Protein AF-A0A1H3J1X5-F1 (afdb_monomer)

Secondary structure (DSSP, 8-state):
-HHHHHHHHHHHHHHHHHHHHHHH-TT---TTSPPPP-TTSPBPPHHHHHHHHHHHHHHHHHHHT---HHHHHHHHHTEEES--HHHHHHHHHSSHHHHHHHHSSSSEEETTTTEEEEESS--BHHHHHHHHHHHHHHHHHHHTT-GGGGSHHHHHHHHHHHHHHHHHHHHHHH--HHHHHHHHHHHHHHHHHHHHHHHHHTT---HHHHHHTT--HHHHHHHHHTT-S--------SSS--S----HHHHHHHHHHHHHHHTT-SSHHHHHHHS--TTHHHHHHHHHSPPPHHHHHH--

Organism: NCBI:txid660517

Solvent-accessible surface area (backbone atoms only — not comparable to full-atom values): 16552 Å² total; per-residue (Å²): 131,59,61,64,58,49,48,53,48,44,50,51,54,30,24,53,38,43,49,50,51,39,74,74,42,72,84,57,75,46,78,87,56,82,75,83,72,70,79,84,47,65,66,44,50,73,68,54,53,53,53,51,48,60,50,49,52,53,52,46,23,68,51,46,72,51,83,57,75,92,47,48,65,61,41,58,75,31,50,40,60,56,45,51,74,66,57,47,49,56,47,33,72,46,66,57,79,62,24,52,55,42,66,76,33,59,46,29,56,35,89,92,75,54,30,32,20,37,25,66,47,78,37,26,38,75,59,45,52,52,30,42,49,55,25,47,54,51,51,51,28,59,76,68,67,21,66,30,58,80,34,69,41,43,36,54,4,49,48,52,36,49,49,33,50,51,35,45,50,46,17,66,75,68,66,40,70,69,39,43,53,49,20,55,49,47,45,37,38,39,30,46,44,14,53,56,18,50,25,49,76,74,80,52,68,54,72,65,64,47,38,74,36,60,50,46,72,67,34,49,50,46,54,67,72,39,86,76,77,83,83,85,89,73,74,55,78,92,55,96,61,81,86,40,82,91,57,39,50,17,35,32,46,14,22,48,46,52,45,30,48,77,66,69,41,80,60,38,57,23,23,55,45,72,50,86,38,93,64,42,68,55,52,49,55,46,68,68,49,75,74,54,73,66,60,55,69,79,73,113

Structure (mmCIF, N/CA/C/O backbone):
data_AF-A0A1H3J1X5-F1
#
_entry.id   AF-A0A1H3J1X5-F1
#
loop_
_atom_site.group_PDB
_atom_site.id
_atom_site.type_symbol
_atom_site.label_atom_id
_atom_site.label_alt_id
_atom_site.label_comp_id
_atom_site.label_asym_id
_atom_site.label_entity_id
_atom_site.label_seq_id
_atom_site.pdbx_PDB_ins_code
_atom_site.Cartn_x
_atom_site.Cartn_y
_atom_site.Cartn_z
_atom_site.occupancy
_atom_site.B_iso_or_equiv
_atom_site.auth_seq_id
_atom_site.auth_comp_id
_atom_site.auth_asym_id
_atom_site.auth_atom_id
_atom_site.pdbx_PDB_model_num
ATOM 1 N N . MET A 1 1 ? 25.295 -7.001 -7.236 1.00 51.62 1 MET A N 1
ATOM 2 C CA . MET A 1 1 ? 24.813 -8.018 -8.197 1.00 51.62 1 MET A CA 1
ATOM 3 C C . MET A 1 1 ? 23.311 -8.275 -8.075 1.00 51.62 1 MET A C 1
ATOM 5 O O . MET A 1 1 ? 22.791 -9.033 -8.870 1.00 51.62 1 MET A O 1
ATOM 9 N N . ASP A 1 2 ? 22.620 -7.633 -7.132 1.00 75.25 2 ASP A N 1
ATOM 10 C CA . ASP A 1 2 ? 21.229 -7.925 -6.765 1.00 75.25 2 ASP A CA 1
ATOM 11 C C . ASP A 1 2 ? 20.230 -6.909 -7.383 1.00 75.25 2 ASP A C 1
ATOM 13 O O . ASP A 1 2 ? 19.147 -7.293 -7.801 1.00 75.25 2 ASP A O 1
ATOM 17 N N . ASP A 1 3 ? 20.644 -5.652 -7.612 1.00 81.88 3 ASP A N 1
ATOM 18 C CA . ASP A 1 3 ? 19.800 -4.606 -8.235 1.00 81.88 3 ASP A CA 1
ATOM 19 C C . ASP A 1 3 ? 19.437 -4.858 -9.711 1.00 81.88 3 ASP A C 1
ATOM 21 O O . ASP A 1 3 ? 18.315 -4.586 -10.123 1.00 81.88 3 ASP A O 1
ATOM 25 N N . GLU A 1 4 ? 20.366 -5.373 -10.524 1.00 87.00 4 GLU A N 1
ATOM 26 C CA . GLU A 1 4 ? 20.111 -5.619 -11.954 1.00 87.00 4 GLU A CA 1
ATOM 27 C C . GLU A 1 4 ? 19.142 -6.790 -12.149 1.00 87.00 4 GLU A C 1
ATOM 29 O O . GLU A 1 4 ? 18.167 -6.661 -12.882 1.00 87.00 4 GLU A O 1
ATOM 34 N N . ALA A 1 5 ? 19.347 -7.882 -11.404 1.00 90.19 5 ALA A N 1
ATOM 35 C CA . ALA A 1 5 ? 18.447 -9.033 -11.407 1.00 90.19 5 ALA A CA 1
ATOM 36 C C . ALA A 1 5 ? 17.050 -8.664 -10.879 1.00 90.19 5 ALA A C 1
ATOM 38 O O . ALA A 1 5 ? 16.043 -9.042 -11.478 1.00 90.19 5 ALA A O 1
ATOM 39 N N . PHE A 1 6 ? 16.983 -7.879 -9.797 1.00 91.88 6 PHE A N 1
ATOM 40 C CA . PHE A 1 6 ? 15.728 -7.316 -9.302 1.00 91.88 6 PHE A CA 1
ATOM 41 C C . PHE A 1 6 ? 15.019 -6.495 -10.382 1.00 91.88 6 PHE A C 1
ATOM 43 O O . PHE A 1 6 ? 13.823 -6.661 -10.611 1.00 91.88 6 PHE A O 1
ATOM 50 N N . PHE A 1 7 ? 15.750 -5.611 -11.060 1.00 91.50 7 PHE A N 1
ATOM 51 C CA . PHE A 1 7 ? 15.159 -4.723 -12.049 1.00 91.50 7 PHE A CA 1
ATOM 52 C C . PHE A 1 7 ? 14.670 -5.462 -13.298 1.00 91.50 7 PHE A C 1
ATOM 54 O O . PHE A 1 7 ? 13.615 -5.119 -13.830 1.00 91.50 7 PHE A O 1
ATOM 61 N N . GLU A 1 8 ? 15.389 -6.488 -13.755 1.00 92.81 8 GLU A N 1
ATOM 62 C CA . GLU A 1 8 ? 14.919 -7.363 -14.834 1.00 92.81 8 GLU A CA 1
ATOM 63 C C . GLU A 1 8 ? 13.591 -8.037 -14.465 1.00 92.81 8 GLU A C 1
ATOM 65 O O . GLU A 1 8 ? 12.648 -8.004 -15.260 1.00 92.81 8 GLU A O 1
ATOM 70 N N . GLN A 1 9 ? 13.472 -8.561 -13.240 1.00 94.75 9 GLN A N 1
ATOM 71 C CA . GLN A 1 9 ? 12.218 -9.141 -12.749 1.00 94.75 9 GLN A CA 1
ATOM 72 C C . GLN A 1 9 ? 11.105 -8.100 -12.642 1.00 94.75 9 GLN A C 1
ATOM 74 O O . GLN A 1 9 ? 10.004 -8.331 -13.136 1.00 94.75 9 GLN A O 1
ATOM 79 N N . LEU A 1 10 ? 11.396 -6.935 -12.059 1.00 95.19 10 LEU A N 1
ATOM 80 C CA . LEU A 1 10 ? 10.443 -5.836 -11.936 1.00 95.19 10 LEU A CA 1
ATOM 81 C C . LEU A 1 10 ? 9.898 -5.415 -13.305 1.00 95.19 10 LEU A C 1
ATOM 83 O O . LEU A 1 10 ? 8.692 -5.243 -13.452 1.00 95.19 10 LEU A O 1
ATOM 87 N N . ARG A 1 11 ? 10.759 -5.288 -14.323 1.00 94.75 11 ARG A N 1
ATOM 88 C CA . ARG A 1 11 ? 10.328 -4.968 -15.691 1.00 94.75 11 ARG A CA 1
ATOM 89 C C . ARG A 1 11 ? 9.449 -6.058 -16.294 1.00 94.75 11 ARG A C 1
ATOM 91 O O . ARG A 1 11 ? 8.438 -5.716 -16.898 1.00 94.75 11 ARG A O 1
ATOM 98 N N . SER A 1 12 ? 9.831 -7.328 -16.143 1.00 95.50 12 SER A N 1
ATOM 99 C CA . SER A 1 12 ? 9.062 -8.461 -16.674 1.00 95.50 12 SER A CA 1
ATOM 100 C C . SER A 1 12 ? 7.670 -8.515 -16.047 1.00 95.50 12 SER A C 1
ATOM 102 O O . SER A 1 12 ? 6.676 -8.429 -16.757 1.00 95.50 12 SER A O 1
ATOM 104 N N . ILE A 1 13 ? 7.600 -8.542 -14.714 1.00 96.50 13 ILE A N 1
ATOM 105 C CA . ILE A 1 13 ? 6.341 -8.631 -13.963 1.00 96.50 13 ILE A CA 1
ATOM 106 C C . ILE A 1 13 ? 5.462 -7.402 -14.222 1.00 96.50 13 ILE A C 1
ATOM 108 O O . ILE A 1 13 ? 4.252 -7.529 -14.386 1.00 96.50 13 ILE A O 1
ATOM 112 N N . CYS A 1 14 ? 6.055 -6.206 -14.304 1.00 95.69 14 CYS A N 1
ATOM 113 C CA . CYS A 1 14 ? 5.322 -4.998 -14.674 1.00 95.69 14 CYS A CA 1
ATOM 114 C C . CYS A 1 14 ? 4.723 -5.102 -16.082 1.00 95.69 14 CYS A C 1
ATOM 116 O O . CYS A 1 14 ? 3.579 -4.700 -16.273 1.00 95.69 14 CYS A O 1
ATOM 118 N N . SER A 1 15 ? 5.481 -5.608 -17.059 1.00 95.19 15 SER A N 1
ATOM 119 C CA . SER A 1 15 ? 4.992 -5.783 -18.430 1.00 95.19 15 SER A CA 1
ATOM 120 C C . SER A 1 15 ? 3.805 -6.745 -18.467 1.00 95.19 15 SER A C 1
ATOM 122 O O . SER A 1 15 ? 2.763 -6.400 -19.021 1.00 95.19 15 SER A O 1
ATOM 124 N N . ASP A 1 16 ? 3.930 -7.900 -17.809 1.00 95.81 16 ASP A N 1
ATOM 125 C CA . ASP A 1 16 ? 2.877 -8.919 -17.750 1.00 95.81 16 ASP A CA 1
ATOM 126 C C . ASP A 1 16 ? 1.614 -8.388 -17.049 1.00 95.81 16 ASP A C 1
ATOM 128 O O . ASP A 1 16 ? 0.491 -8.615 -17.508 1.00 95.81 16 ASP A O 1
ATOM 132 N N . ALA A 1 17 ? 1.783 -7.626 -15.961 1.00 95.69 17 ALA A N 1
ATOM 133 C CA . ALA A 1 17 ? 0.680 -7.007 -15.229 1.00 95.69 17 ALA A CA 1
ATOM 134 C C . ALA A 1 17 ? -0.043 -5.937 -16.063 1.00 95.69 17 ALA A C 1
ATOM 136 O O . ALA A 1 17 ? -1.273 -5.890 -16.067 1.00 95.69 17 ALA A O 1
ATOM 137 N N . VAL A 1 18 ? 0.695 -5.094 -16.798 1.00 93.94 18 VAL A N 1
ATOM 138 C CA . VAL A 1 18 ? 0.105 -4.077 -17.686 1.00 93.94 18 VAL A CA 1
ATOM 139 C C . VAL A 1 18 ? -0.638 -4.729 -18.851 1.00 93.94 18 VAL A C 1
ATOM 141 O O . VAL A 1 18 ? -1.738 -4.287 -19.188 1.00 93.94 18 VAL A O 1
ATOM 144 N N . GLU A 1 19 ? -0.068 -5.769 -19.461 1.00 94.38 19 GLU A N 1
ATOM 145 C CA . GLU A 1 19 ? -0.718 -6.512 -20.543 1.00 94.38 19 GLU A CA 1
ATOM 146 C C . GLU A 1 19 ? -2.018 -7.167 -20.061 1.00 94.38 19 GLU A C 1
ATOM 148 O O . GLU A 1 19 ? -3.076 -6.941 -20.654 1.00 94.38 19 GLU A O 1
ATOM 153 N N . SER A 1 20 ? -1.958 -7.897 -18.943 1.00 94.75 20 SER A N 1
ATOM 154 C CA . SER A 1 20 ? -3.113 -8.593 -18.361 1.00 94.75 20 SER A CA 1
ATOM 155 C C . SER A 1 20 ? -4.219 -7.617 -17.959 1.00 94.75 20 SER A C 1
ATOM 157 O O . SER A 1 20 ? -5.361 -7.771 -18.388 1.00 94.75 20 SER A O 1
ATOM 159 N N . TYR A 1 21 ? -3.868 -6.549 -17.231 1.00 94.44 21 TYR A N 1
ATOM 160 C CA . TYR A 1 21 ? -4.819 -5.526 -16.788 1.00 94.44 21 TYR A CA 1
ATOM 161 C C . TYR A 1 21 ? -5.606 -4.922 -17.954 1.00 94.44 21 TYR A C 1
ATOM 163 O O . TYR A 1 21 ? -6.793 -4.641 -17.844 1.00 94.44 21 TYR A O 1
ATOM 171 N N . ARG A 1 22 ? -4.966 -4.719 -19.102 1.00 91.06 22 ARG A N 1
ATOM 172 C CA . ARG A 1 22 ? -5.635 -4.117 -20.260 1.00 91.06 22 ARG A CA 1
ATOM 173 C C . ARG A 1 22 ? -6.425 -5.090 -21.098 1.00 91.06 22 ARG A C 1
ATOM 175 O O . ARG A 1 22 ? -7.383 -4.674 -21.743 1.00 91.06 22 ARG A O 1
ATOM 182 N N . ALA A 1 23 ? -6.003 -6.349 -21.136 1.00 93.81 23 ALA A N 1
ATOM 183 C CA . ALA A 1 23 ? -6.812 -7.393 -21.738 1.00 93.81 23 ALA A CA 1
ATOM 184 C C . ALA A 1 23 ? -8.151 -7.516 -20.994 1.00 93.81 23 ALA A C 1
ATOM 186 O O . ALA A 1 23 ? -9.187 -7.706 -21.628 1.00 93.81 23 ALA A O 1
ATOM 187 N N . GLU A 1 24 ? -8.123 -7.351 -19.671 1.00 94.56 24 GLU A N 1
ATOM 188 C CA . GLU A 1 24 ? -9.297 -7.447 -18.807 1.00 94.56 24 GLU A CA 1
ATOM 189 C C . GLU A 1 24 ? -10.132 -6.157 -18.756 1.00 94.56 24 GLU A C 1
ATOM 191 O O . GLU A 1 24 ? -11.357 -6.215 -18.863 1.00 94.56 24 GLU A O 1
ATOM 196 N N . TYR A 1 25 ? -9.490 -4.984 -18.693 1.00 91.88 25 TYR A N 1
ATOM 197 C CA . TYR A 1 25 ? -10.159 -3.677 -18.642 1.00 91.88 25 TYR A CA 1
ATOM 198 C C . TYR A 1 25 ? -9.746 -2.764 -19.810 1.00 91.88 25 TYR A C 1
ATOM 200 O O . TYR A 1 25 ? -9.067 -1.753 -19.601 1.00 91.88 25 TYR A O 1
ATOM 208 N N . PRO A 1 26 ? -10.168 -3.069 -21.051 1.00 89.62 26 PRO A N 1
ATOM 209 C CA . PRO A 1 26 ? -9.738 -2.331 -22.242 1.00 89.62 26 PRO A CA 1
ATOM 210 C C . PRO A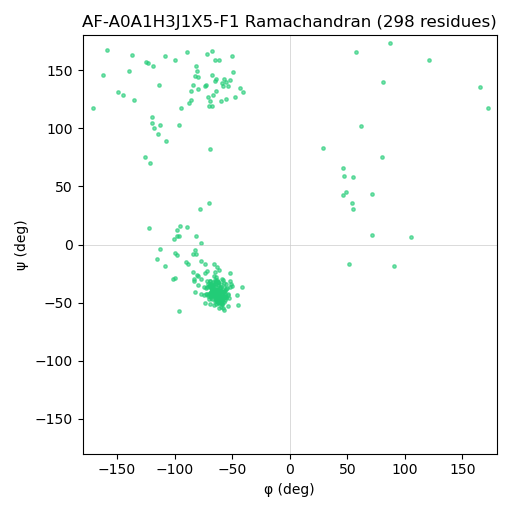 1 26 ? -10.194 -0.865 -22.257 1.00 89.62 26 PRO A C 1
ATOM 212 O O . PRO A 1 26 ? -9.514 -0.023 -22.839 1.00 89.62 26 PRO A O 1
ATOM 215 N N . ASP A 1 27 ? -11.313 -0.558 -21.595 1.00 89.31 27 ASP A N 1
ATOM 216 C CA . ASP A 1 27 ? -11.904 0.785 -21.529 1.00 89.31 27 ASP A CA 1
ATOM 217 C C . ASP A 1 27 ? -11.536 1.544 -20.236 1.00 89.31 27 ASP A C 1
ATOM 219 O O . ASP A 1 27 ? -12.088 2.611 -19.954 1.00 89.31 27 ASP A O 1
ATOM 223 N N . ALA A 1 28 ? -10.635 0.997 -19.409 1.00 87.25 28 ALA A N 1
ATOM 224 C CA . ALA A 1 28 ? -10.205 1.665 -18.185 1.00 87.25 28 ALA A CA 1
ATOM 225 C C . ALA A 1 28 ? -9.389 2.936 -18.489 1.00 87.25 28 ALA A C 1
ATOM 227 O O . ALA A 1 28 ? -8.607 2.965 -19.442 1.00 87.25 28 ALA A O 1
ATOM 228 N N . PRO A 1 29 ? -9.503 3.986 -17.651 1.00 85.19 29 PRO A N 1
ATOM 229 C CA . PRO A 1 29 ? -8.710 5.197 -17.825 1.00 85.19 29 PRO A CA 1
ATOM 230 C C . PRO A 1 29 ? -7.206 4.922 -17.630 1.00 85.19 29 PRO A C 1
ATOM 232 O O . PRO A 1 29 ? -6.844 3.971 -16.921 1.00 85.19 29 PRO A O 1
ATOM 235 N N . PRO A 1 30 ? -6.321 5.789 -18.162 1.00 82.31 30 PRO A N 1
ATOM 236 C CA . PRO A 1 30 ? -4.869 5.717 -17.972 1.00 82.31 30 PRO A CA 1
ATOM 237 C C . PRO A 1 30 ? -4.470 5.407 -16.527 1.00 82.31 30 PRO A C 1
ATOM 239 O O . PRO A 1 30 ? -5.004 6.054 -15.631 1.00 82.31 30 PRO A O 1
ATOM 242 N N . LEU A 1 31 ? -3.532 4.487 -16.254 1.00 79.69 31 LEU A N 1
ATOM 243 C CA . LEU A 1 31 ? -3.125 4.092 -14.881 1.00 79.69 31 LEU A CA 1
ATOM 244 C C . LEU A 1 31 ? -2.739 5.267 -13.956 1.00 79.69 31 LEU A C 1
ATOM 246 O O . LEU A 1 31 ? -2.841 5.174 -12.731 1.00 79.69 31 LEU A O 1
ATOM 250 N N . THR A 1 32 ? -2.318 6.393 -14.530 1.00 68.25 32 THR A N 1
ATOM 251 C CA . THR A 1 32 ? -2.013 7.638 -13.811 1.00 68.25 32 THR A CA 1
ATOM 252 C C . THR A 1 32 ? -3.233 8.377 -13.276 1.00 68.25 32 THR A C 1
ATOM 254 O O . THR A 1 32 ? -3.098 9.175 -12.352 1.00 68.25 32 THR A O 1
ATOM 257 N N . GLU A 1 33 ? -4.409 8.154 -13.852 1.00 71.12 33 GLU A N 1
ATOM 258 C CA . GLU A 1 33 ? -5.644 8.810 -13.440 1.00 71.12 33 GLU A CA 1
ATOM 259 C C . GLU A 1 33 ? -6.271 8.111 -12.232 1.00 71.12 33 GLU A C 1
ATOM 261 O O . GLU A 1 33 ? -6.217 6.885 -12.080 1.00 71.12 33 GLU A O 1
ATOM 266 N N . SER A 1 34 ? -6.885 8.899 -11.351 1.00 66.19 34 SER A N 1
ATOM 267 C CA . SER A 1 34 ? -7.644 8.360 -10.226 1.00 66.19 34 SER A CA 1
ATOM 268 C C . SER A 1 34 ? -8.906 7.675 -10.737 1.00 66.19 34 SER A C 1
ATOM 270 O O . SER A 1 34 ? -9.737 8.312 -11.384 1.00 66.19 34 SER A O 1
ATOM 272 N N . LEU A 1 35 ? -9.081 6.398 -10.394 1.00 69.44 35 LEU A N 1
ATOM 273 C CA . LEU A 1 35 ? -10.378 5.748 -10.546 1.00 69.44 35 LEU A CA 1
ATOM 274 C C . LEU A 1 35 ? -11.363 6.458 -9.606 1.00 69.44 35 LEU A C 1
ATOM 276 O O . LEU A 1 35 ? -11.028 6.711 -8.444 1.00 69.44 35 LEU A O 1
ATOM 280 N N . GLN A 1 36 ? -12.551 6.819 -10.093 1.00 66.25 36 GLN A N 1
ATOM 281 C CA . GLN A 1 36 ? -13.576 7.384 -9.216 1.00 66.25 36 GLN A CA 1
ATOM 282 C C . GLN A 1 36 ? -13.905 6.358 -8.128 1.00 66.25 36 GLN A C 1
ATOM 284 O O . GLN A 1 36 ? -14.242 5.214 -8.427 1.00 66.25 36 GLN A O 1
ATOM 289 N N . GLN A 1 37 ? -13.758 6.757 -6.863 1.00 65.69 37 GLN A N 1
ATOM 290 C CA . GLN A 1 37 ? -14.185 5.920 -5.746 1.00 65.69 37 GLN A CA 1
ATOM 291 C C . GLN A 1 37 ? -15.702 5.746 -5.812 1.00 65.69 37 GLN A C 1
ATOM 293 O O . GLN A 1 37 ? -16.411 6.698 -6.144 1.00 65.69 37 GLN A O 1
ATOM 298 N N . ASN A 1 38 ? -16.191 4.553 -5.469 1.00 66.25 38 ASN A N 1
ATOM 299 C CA . ASN A 1 38 ? -17.620 4.280 -5.390 1.00 66.25 38 ASN A CA 1
ATOM 300 C C . ASN A 1 38 ? -18.241 5.034 -4.198 1.00 66.25 38 ASN A C 1
ATOM 302 O O . ASN A 1 38 ? -18.408 4.485 -3.109 1.00 66.25 38 ASN A O 1
ATOM 306 N N . SER A 1 39 ? -18.548 6.318 -4.395 1.00 64.75 39 SER A N 1
ATOM 307 C CA . SER A 1 39 ? -19.190 7.178 -3.393 1.00 64.75 39 SER A CA 1
ATOM 308 C C . SER A 1 39 ? -20.614 6.748 -3.056 1.00 64.75 39 SER A C 1
ATOM 310 O O . SER A 1 39 ? -21.143 7.174 -2.032 1.00 64.75 39 SER A O 1
ATOM 312 N N . ASP A 1 40 ? -21.211 5.914 -3.907 1.00 73.06 40 ASP A N 1
ATOM 313 C CA . ASP A 1 40 ? -22.614 5.513 -3.842 1.00 73.06 40 ASP A CA 1
ATOM 314 C C . ASP A 1 40 ? -22.790 4.122 -3.200 1.00 73.06 40 ASP A C 1
ATOM 316 O O . ASP A 1 40 ? -23.899 3.589 -3.153 1.00 73.06 40 ASP A O 1
ATOM 320 N N . GLY A 1 41 ? -21.699 3.524 -2.702 1.00 77.38 41 GLY A N 1
ATOM 321 C CA . GLY A 1 41 ? -21.728 2.267 -1.957 1.00 77.38 41 GLY A CA 1
ATOM 322 C C . GLY A 1 41 ? -22.421 2.380 -0.587 1.00 77.38 41 GLY A C 1
ATOM 323 O O . GLY A 1 41 ? -22.654 3.488 -0.092 1.00 77.38 41 GLY A O 1
ATOM 324 N N . PRO A 1 42 ? -22.745 1.239 0.053 1.00 87.81 42 PRO A N 1
ATOM 325 C CA . PRO A 1 42 ? -23.297 1.225 1.408 1.00 87.81 42 PRO A CA 1
ATOM 326 C C . PRO A 1 42 ? -22.359 1.940 2.388 1.00 87.81 42 PRO A C 1
ATOM 328 O O . PRO A 1 42 ? -21.136 1.857 2.268 1.00 87.81 42 PRO A O 1
ATOM 331 N N . LEU A 1 43 ? -22.935 2.676 3.341 1.00 91.81 43 LEU A N 1
ATOM 332 C CA . LEU A 1 43 ? -22.181 3.336 4.405 1.00 91.81 43 LEU A CA 1
ATOM 333 C C . LEU A 1 43 ? -21.824 2.321 5.487 1.00 91.81 43 LEU A C 1
ATOM 335 O O . LEU A 1 43 ? -22.702 1.594 5.946 1.00 91.81 43 LEU A O 1
ATOM 339 N N . ALA A 1 44 ? -20.570 2.333 5.935 1.00 91.44 44 ALA A N 1
ATOM 340 C CA . ALA A 1 44 ? -20.153 1.486 7.041 1.00 91.44 44 ALA A CA 1
ATOM 341 C C . ALA A 1 44 ? -20.701 1.995 8.380 1.00 91.44 44 ALA A C 1
ATOM 343 O O . ALA A 1 44 ? -20.667 3.190 8.689 1.00 91.44 44 ALA A O 1
ATOM 344 N N . SER A 1 45 ? -21.167 1.064 9.200 1.00 92.75 45 SER A N 1
ATOM 345 C CA . SER A 1 45 ? -21.477 1.276 10.608 1.00 92.75 45 SER A CA 1
ATOM 346 C C . SER A 1 45 ? -20.252 1.016 11.490 1.00 92.75 45 SER A C 1
ATOM 348 O O . SER A 1 45 ? -19.271 0.402 11.077 1.00 92.75 45 SER A O 1
ATOM 350 N N . GLU A 1 46 ? -20.309 1.444 12.752 1.00 90.56 46 GLU A N 1
ATOM 351 C CA . GLU A 1 46 ? -19.278 1.113 13.747 1.00 90.56 46 GLU A CA 1
ATOM 352 C C . GLU A 1 46 ? -19.103 -0.409 13.919 1.00 90.56 46 GLU A C 1
ATOM 354 O O . GLU A 1 46 ? -17.980 -0.892 14.058 1.00 90.56 46 GLU A O 1
ATOM 359 N N . GLY A 1 47 ? -20.198 -1.175 13.839 1.00 92.62 47 GLY A N 1
ATOM 360 C CA . GLY A 1 47 ? -20.165 -2.638 13.903 1.00 92.62 47 GLY A CA 1
ATOM 361 C C . GLY A 1 47 ? -19.372 -3.256 12.753 1.00 92.62 47 GLY A C 1
ATOM 362 O O . GLY A 1 47 ? -18.537 -4.128 12.995 1.00 92.62 47 GLY A O 1
ATOM 363 N N . ASP A 1 48 ? -19.557 -2.742 11.536 1.00 93.69 48 ASP A N 1
ATOM 364 C CA . ASP A 1 48 ? -18.823 -3.211 10.357 1.00 93.69 48 ASP A CA 1
ATOM 365 C C . ASP A 1 48 ? -17.320 -2.942 10.509 1.00 93.69 48 ASP A C 1
ATOM 367 O O . ASP A 1 48 ? -16.490 -3.803 10.223 1.00 93.69 48 ASP A O 1
ATOM 371 N N . LEU A 1 49 ? -16.947 -1.773 11.047 1.00 92.38 49 LEU A N 1
ATOM 372 C CA . LEU A 1 49 ? -15.546 -1.441 11.326 1.00 92.38 49 LEU A CA 1
ATOM 373 C C . LEU A 1 49 ? -14.923 -2.381 12.364 1.00 92.38 49 LEU A C 1
ATOM 375 O O . LEU A 1 49 ? -13.768 -2.772 12.201 1.00 92.38 49 LEU A O 1
ATOM 379 N N . HIS A 1 50 ? -15.659 -2.769 13.407 1.00 93.94 50 HIS A N 1
ATOM 380 C CA . HIS A 1 50 ? -15.172 -3.738 14.392 1.00 93.94 50 HIS A CA 1
ATOM 381 C C . HIS A 1 50 ? -15.009 -5.143 13.810 1.00 93.94 50 HIS A C 1
ATOM 383 O O . HIS A 1 50 ? -14.026 -5.818 14.116 1.00 93.94 50 HIS A O 1
ATOM 389 N N . GLU A 1 51 ? -15.930 -5.576 12.951 1.00 94.88 51 GLU A N 1
ATOM 390 C CA . GLU A 1 51 ? -15.804 -6.855 12.256 1.00 94.88 51 GLU A CA 1
ATOM 391 C C . GLU A 1 51 ? -14.575 -6.861 11.339 1.00 94.88 51 GLU A C 1
ATOM 393 O O . GLU A 1 51 ? -13.736 -7.762 11.415 1.00 94.88 51 GLU A O 1
ATOM 398 N N . ARG A 1 52 ? -14.418 -5.811 10.525 1.00 94.69 52 ARG A N 1
ATOM 399 C CA . ARG A 1 52 ? -13.261 -5.665 9.637 1.00 94.69 52 ARG A CA 1
ATOM 400 C C . ARG A 1 52 ? -11.953 -5.495 10.406 1.00 94.69 52 ARG A C 1
ATOM 402 O O . ARG A 1 52 ? -10.927 -5.975 9.944 1.00 94.69 52 ARG A O 1
ATOM 409 N N . PHE A 1 53 ? -11.962 -4.870 11.583 1.00 95.62 53 PHE A N 1
ATOM 410 C CA . PHE A 1 53 ? -10.792 -4.797 12.465 1.00 95.62 53 PHE A CA 1
ATOM 411 C C . PHE A 1 53 ? -10.335 -6.198 12.901 1.00 95.62 53 PHE A C 1
ATOM 413 O O . PHE A 1 53 ? -9.141 -6.507 12.868 1.00 95.62 53 PHE A O 1
ATOM 420 N N . ASP A 1 54 ? -11.272 -7.068 13.275 1.00 95.69 54 ASP A N 1
ATOM 421 C CA . ASP A 1 54 ? -10.960 -8.436 13.700 1.00 95.69 54 ASP A CA 1
ATOM 422 C C . ASP A 1 54 ? -10.444 -9.303 12.553 1.00 95.69 54 ASP A C 1
ATOM 424 O O . ASP A 1 54 ? -9.586 -10.160 12.760 1.00 95.69 54 ASP A O 1
ATOM 428 N N . GLU A 1 55 ? -10.940 -9.075 11.342 1.00 95.81 55 GLU A N 1
ATOM 429 C CA . GLU A 1 55 ? -10.415 -9.715 10.140 1.00 95.81 55 GLU A CA 1
ATOM 430 C C . GLU A 1 55 ? -9.012 -9.208 9.789 1.00 95.81 55 GLU A C 1
ATOM 432 O O . GLU A 1 55 ? -8.085 -10.005 9.647 1.00 95.81 55 GLU A O 1
ATOM 437 N N . LEU A 1 56 ? -8.833 -7.886 9.723 1.00 95.88 56 LEU A N 1
ATOM 438 C CA . LEU A 1 56 ? -7.562 -7.257 9.369 1.00 95.88 56 LEU A CA 1
ATOM 439 C C . LEU A 1 56 ? -6.449 -7.585 10.360 1.00 95.88 56 LEU A C 1
ATOM 441 O O . LEU A 1 56 ? -5.300 -7.730 9.960 1.00 95.88 56 LEU A O 1
ATOM 445 N N . THR A 1 57 ? -6.759 -7.724 11.649 1.00 96.50 57 THR A N 1
ATOM 446 C CA . THR A 1 57 ? -5.748 -8.117 12.640 1.00 96.50 57 THR A CA 1
ATOM 447 C C . THR A 1 57 ? -5.268 -9.554 12.449 1.00 96.50 57 THR A C 1
ATOM 449 O O . THR A 1 57 ? -4.082 -9.809 12.608 1.00 96.50 57 THR A O 1
ATOM 452 N N . ARG A 1 58 ? -6.136 -10.488 12.040 1.00 96.12 58 ARG A N 1
ATOM 453 C CA . ARG A 1 58 ? -5.694 -11.845 11.661 1.00 96.12 58 ARG A CA 1
ATOM 454 C C . ARG A 1 58 ? -4.872 -11.813 10.378 1.00 96.12 58 ARG A C 1
ATOM 456 O O . ARG A 1 58 ? -3.796 -12.391 10.334 1.00 96.12 58 ARG A O 1
ATOM 463 N N . PHE A 1 59 ? -5.354 -11.077 9.377 1.00 96.25 59 PHE A N 1
ATOM 464 C CA . PHE A 1 59 ? -4.645 -10.884 8.116 1.00 96.25 59 PHE A CA 1
ATOM 465 C C . PHE A 1 59 ? -3.231 -10.323 8.334 1.00 96.25 59 PHE A C 1
ATOM 467 O O . PHE A 1 59 ? -2.281 -10.827 7.744 1.00 96.25 59 PHE A O 1
ATOM 474 N N . TYR A 1 60 ? -3.067 -9.309 9.192 1.00 97.06 60 TYR A N 1
ATOM 475 C CA . TYR A 1 60 ? -1.756 -8.721 9.472 1.00 97.06 60 TYR A CA 1
ATOM 476 C C . TYR A 1 60 ? -0.855 -9.608 10.323 1.00 97.06 60 TYR A C 1
ATOM 478 O O . TYR A 1 60 ? 0.340 -9.649 10.045 1.00 97.06 60 TYR A O 1
ATOM 486 N N . ASP A 1 61 ? -1.388 -10.336 11.304 1.00 97.12 61 ASP A N 1
ATOM 487 C CA . ASP A 1 61 ? -0.599 -11.321 12.052 1.00 97.12 61 ASP A CA 1
ATOM 488 C C . ASP A 1 61 ? -0.001 -12.378 11.114 1.00 97.12 61 ASP A C 1
ATOM 490 O O . ASP A 1 61 ? 1.202 -12.634 11.167 1.00 97.12 61 ASP A O 1
ATOM 494 N N . ASP A 1 62 ? -0.808 -12.907 10.187 1.00 96.19 62 ASP A N 1
ATOM 495 C CA . ASP A 1 62 ? -0.359 -13.887 9.194 1.00 96.19 62 ASP A CA 1
ATOM 496 C C . ASP A 1 62 ? 0.620 -13.270 8.176 1.00 96.19 62 ASP A C 1
ATOM 498 O O . ASP A 1 62 ? 1.646 -13.867 7.843 1.00 96.19 62 ASP A O 1
ATOM 502 N N . LEU A 1 63 ? 0.330 -12.063 7.673 1.00 95.88 63 LEU A N 1
ATOM 503 C CA . LEU A 1 63 ? 1.151 -11.386 6.660 1.00 95.88 63 LEU A CA 1
ATOM 504 C C . LEU A 1 63 ? 2.535 -10.994 7.196 1.00 95.88 63 LEU A C 1
ATOM 506 O O . LEU A 1 63 ? 3.528 -11.039 6.461 1.00 95.88 63 LEU A O 1
ATOM 510 N N . LEU A 1 64 ? 2.584 -10.551 8.453 1.00 95.62 64 LEU A N 1
ATOM 511 C CA . LEU A 1 64 ? 3.773 -9.987 9.090 1.00 95.62 64 LEU A CA 1
ATOM 512 C C . LEU A 1 64 ? 4.507 -10.986 9.984 1.00 95.62 64 LEU A C 1
ATOM 514 O O . LEU A 1 64 ? 5.604 -10.668 10.438 1.00 95.62 64 LEU A O 1
ATOM 518 N N . ASP A 1 65 ? 3.936 -12.172 10.207 1.00 95.19 65 ASP A N 1
ATOM 519 C CA . ASP A 1 65 ? 4.451 -13.194 11.124 1.00 95.19 65 ASP A CA 1
ATOM 520 C C . ASP A 1 65 ? 4.651 -12.621 12.539 1.00 95.19 65 ASP A C 1
ATOM 522 O O . ASP A 1 65 ? 5.760 -12.562 13.078 1.00 95.19 65 ASP A O 1
ATOM 526 N N . VAL A 1 66 ? 3.564 -12.094 13.114 1.00 95.44 66 VAL A N 1
ATOM 527 C CA . VAL A 1 66 ? 3.531 -11.508 14.466 1.00 95.44 66 VAL A CA 1
ATOM 528 C C . VAL A 1 66 ? 2.278 -11.936 15.228 1.00 95.44 66 VAL A C 1
ATOM 530 O O . VAL A 1 66 ? 1.302 -12.379 14.637 1.00 95.44 66 VAL A O 1
ATOM 533 N N . ASP A 1 67 ? 2.294 -11.776 16.555 1.00 96.00 67 ASP A N 1
ATOM 534 C CA . ASP A 1 67 ? 1.122 -11.993 17.412 1.00 96.00 67 ASP A CA 1
ATOM 535 C C . ASP A 1 67 ? 0.655 -10.667 18.023 1.00 96.00 67 ASP A C 1
ATOM 537 O O . ASP A 1 67 ? 1.248 -10.153 18.980 1.00 96.00 67 ASP A O 1
ATOM 541 N N . SER A 1 68 ? -0.420 -10.101 17.470 1.00 95.50 68 SER A N 1
ATOM 542 C CA . SER A 1 68 ? -1.025 -8.861 17.967 1.00 95.50 68 SER A CA 1
ATOM 543 C C . SER A 1 68 ? -1.973 -9.050 19.143 1.00 95.50 68 SER A C 1
ATOM 545 O O . SER A 1 68 ? -2.428 -8.044 19.694 1.00 95.50 68 SER A O 1
ATOM 547 N N . THR A 1 69 ? -2.260 -10.284 19.575 1.00 95.81 69 THR A N 1
ATOM 548 C CA . THR A 1 69 ? -3.243 -10.587 20.633 1.00 95.81 69 THR A CA 1
ATOM 549 C C . THR A 1 69 ? -3.129 -9.681 21.869 1.00 95.81 69 THR A C 1
ATOM 551 O O . THR A 1 69 ? -4.169 -9.183 22.311 1.00 95.81 69 THR A O 1
ATOM 554 N N . PRO A 1 70 ? -1.926 -9.368 22.399 1.00 95.12 70 PRO A N 1
ATOM 555 C CA . PRO A 1 70 ? -1.786 -8.486 23.563 1.00 95.12 70 PRO A CA 1
ATOM 556 C C . PRO A 1 70 ? -2.265 -7.038 23.353 1.00 95.12 70 PRO A C 1
ATOM 558 O O . PRO A 1 70 ? -2.500 -6.331 24.330 1.00 95.12 70 PRO A O 1
ATOM 561 N N . TYR A 1 71 ? -2.389 -6.578 22.105 1.00 91.88 71 TYR A N 1
ATOM 562 C CA . TYR A 1 71 ? -2.677 -5.182 21.752 1.00 91.88 71 TYR A CA 1
ATOM 563 C C . TYR A 1 71 ? -4.088 -4.965 21.201 1.00 91.88 71 TYR A C 1
ATOM 565 O O . TYR A 1 71 ? -4.571 -3.831 21.194 1.00 91.88 71 TYR A O 1
ATOM 573 N N . ARG A 1 72 ? -4.762 -6.031 20.750 1.00 92.62 72 ARG A N 1
ATOM 574 C CA . ARG A 1 72 ? -6.046 -5.942 20.034 1.00 92.62 72 ARG A CA 1
ATOM 575 C C . ARG A 1 72 ? -7.142 -5.258 20.844 1.00 92.62 72 ARG A C 1
ATOM 577 O O . ARG A 1 72 ? -7.860 -4.442 20.280 1.00 92.62 72 ARG A O 1
ATOM 584 N N . GLU A 1 73 ? -7.264 -5.560 22.138 1.00 92.31 73 GLU A N 1
ATOM 585 C CA . GLU A 1 73 ? -8.280 -4.942 23.005 1.00 92.31 73 GLU A CA 1
ATOM 586 C C . GLU A 1 73 ? -8.061 -3.428 23.108 1.00 92.31 73 GLU A C 1
ATOM 588 O O . GLU A 1 73 ? -8.960 -2.653 22.795 1.00 92.31 73 GLU A O 1
ATOM 593 N N . MET A 1 74 ? -6.828 -3.005 23.405 1.00 88.94 74 MET A N 1
ATOM 594 C CA . MET A 1 74 ? -6.459 -1.589 23.462 1.00 88.94 74 MET A CA 1
ATOM 595 C C . MET A 1 74 ? -6.715 -0.874 22.128 1.00 88.94 74 MET A C 1
ATOM 597 O O . MET A 1 74 ? -7.290 0.210 22.104 1.00 88.94 74 MET A O 1
ATOM 601 N N . TRP A 1 75 ? -6.285 -1.451 21.003 1.00 90.44 75 TRP A N 1
ATOM 602 C CA . TRP A 1 75 ? -6.509 -0.855 19.683 1.00 90.44 75 TRP A CA 1
ATOM 603 C C . TRP A 1 75 ? -7.989 -0.765 19.325 1.00 90.44 75 TRP A C 1
ATOM 605 O O . TRP A 1 75 ? -8.409 0.238 18.753 1.00 90.44 75 TRP A O 1
ATOM 615 N N . ARG A 1 76 ? -8.780 -1.776 19.696 1.00 89.69 76 ARG A N 1
ATOM 616 C CA . ARG A 1 76 ? -10.226 -1.797 19.482 1.00 89.69 76 ARG A CA 1
ATOM 617 C C . ARG A 1 76 ? -10.927 -0.706 20.290 1.00 89.69 76 ARG A C 1
ATOM 619 O O . ARG A 1 76 ? -11.768 -0.008 19.739 1.00 89.69 76 ARG A O 1
ATOM 626 N N . GLU A 1 77 ? -10.557 -0.521 21.556 1.00 85.44 77 GLU A N 1
ATOM 627 C CA . GLU A 1 77 ? -11.073 0.568 22.404 1.00 85.44 77 GLU A CA 1
ATOM 628 C C . GLU A 1 77 ? -10.650 1.959 21.909 1.00 85.44 77 GLU A C 1
ATOM 630 O O . GLU A 1 77 ? -11.325 2.960 22.151 1.00 85.44 77 GLU A O 1
ATOM 635 N N . HIS A 1 78 ? -9.511 2.033 21.224 1.00 83.88 78 HIS A N 1
ATOM 636 C CA . HIS A 1 78 ? -8.942 3.265 20.695 1.00 83.88 78 HIS A CA 1
ATOM 637 C C . HIS A 1 78 ? -9.281 3.531 19.219 1.00 83.88 78 HIS A C 1
ATOM 639 O O . HIS A 1 78 ? -8.745 4.484 18.631 1.00 83.88 78 HIS A O 1
ATOM 645 N N . LEU A 1 79 ? -10.163 2.723 18.630 1.00 85.50 79 LEU A N 1
ATOM 646 C CA . LEU A 1 79 ? -10.704 2.937 17.297 1.00 85.50 79 LEU A CA 1
ATOM 647 C C . LEU A 1 79 ? -11.655 4.141 17.318 1.00 85.50 79 LEU A C 1
ATOM 649 O O . LEU A 1 79 ? -12.565 4.220 18.138 1.00 85.50 79 LEU A O 1
ATOM 653 N N . VAL A 1 80 ? -11.435 5.109 16.427 1.00 83.38 80 VAL A N 1
ATOM 654 C CA . VAL A 1 80 ? -12.251 6.327 16.338 1.00 83.38 80 VAL A CA 1
ATOM 655 C C . VAL A 1 80 ? -12.905 6.405 14.963 1.00 83.38 80 VAL A C 1
ATOM 657 O O . VAL A 1 80 ? -12.242 6.679 13.959 1.00 83.38 80 VAL A O 1
ATOM 660 N N . TYR A 1 81 ? -14.222 6.219 14.934 1.00 84.62 81 TYR A N 1
ATOM 661 C CA . TYR A 1 81 ? -15.064 6.303 13.743 1.00 84.62 81 TYR A CA 1
ATOM 662 C C . TYR A 1 81 ? -16.386 7.010 14.069 1.00 84.62 81 TYR A C 1
ATOM 664 O O . TYR A 1 81 ? -16.834 6.964 15.210 1.00 84.62 81 TYR A O 1
ATOM 672 N N . ASP A 1 82 ? -16.963 7.710 13.088 1.00 82.12 82 ASP A N 1
ATOM 673 C CA . ASP A 1 82 ? -18.266 8.391 13.181 1.00 82.12 82 ASP A CA 1
ATOM 674 C C . ASP A 1 82 ? -18.464 9.231 14.465 1.00 82.12 82 ASP A C 1
ATOM 676 O O . ASP A 1 82 ? -19.503 9.211 15.122 1.00 82.12 82 ASP A O 1
ATOM 680 N N . CYS A 1 83 ? -17.430 9.979 14.867 1.00 73.12 83 CYS A N 1
ATOM 681 C CA . CYS A 1 83 ? -17.428 10.660 16.159 1.00 73.12 83 CYS A CA 1
ATOM 682 C C . CYS A 1 83 ? -18.108 12.045 16.131 1.00 73.12 83 CYS A C 1
ATOM 684 O O . CYS A 1 83 ? -17.803 12.950 15.331 1.00 73.12 83 CYS A O 1
ATOM 686 N N . SER A 1 84 ? -18.993 12.285 17.103 1.00 67.31 84 SER A N 1
ATOM 687 C CA . SER A 1 84 ? -19.661 13.574 17.273 1.00 67.31 84 SER A CA 1
ATOM 688 C C . SER A 1 84 ? -18.653 14.691 17.559 1.00 67.31 84 SER A C 1
ATOM 690 O O . SER A 1 84 ? -17.541 14.484 18.048 1.00 67.31 84 SER A O 1
ATOM 692 N N . ARG A 1 85 ? -19.047 15.944 17.305 1.00 62.97 85 ARG A N 1
ATOM 693 C CA . ARG A 1 85 ? -18.201 17.109 17.621 1.00 62.97 85 ARG A CA 1
ATOM 694 C C . ARG A 1 85 ? -17.829 17.177 19.111 1.00 62.97 85 ARG A C 1
ATOM 696 O O . ARG A 1 85 ? -16.766 17.691 19.445 1.00 62.97 85 ARG A O 1
ATOM 703 N N . ARG A 1 86 ? -18.692 16.685 20.007 1.00 61.00 86 ARG A N 1
ATOM 704 C CA . ARG A 1 86 ? -18.449 16.685 21.456 1.00 61.00 86 ARG A CA 1
ATOM 705 C C . ARG A 1 86 ? -17.419 15.631 21.850 1.00 61.00 86 ARG A C 1
ATOM 707 O O . ARG A 1 86 ? -16.521 15.951 22.622 1.00 61.00 86 ARG A O 1
ATOM 714 N N . GLU A 1 87 ? -17.517 14.428 21.294 1.00 66.50 87 GLU A N 1
ATOM 715 C CA . GLU A 1 87 ? -16.505 13.379 21.475 1.00 66.50 87 GLU A CA 1
ATOM 716 C C . GLU A 1 87 ? -15.168 13.837 20.908 1.00 66.50 87 GLU A C 1
ATOM 718 O O . GLU A 1 87 ? -14.165 13.798 21.611 1.00 66.50 87 GLU A O 1
ATOM 723 N N . ARG A 1 88 ? -15.168 14.438 19.714 1.00 63.88 88 ARG A N 1
ATOM 724 C CA . ARG A 1 88 ? -13.988 15.095 19.138 1.00 63.88 88 ARG A CA 1
ATOM 725 C C . ARG A 1 88 ? -13.358 16.112 20.084 1.00 63.88 88 ARG A C 1
ATOM 727 O O . ARG A 1 88 ? -12.148 16.103 20.266 1.00 63.88 88 ARG A O 1
ATOM 734 N N . LEU A 1 89 ? -14.155 16.972 20.718 1.00 58.81 89 LEU A N 1
ATOM 735 C CA . LEU A 1 89 ? -13.652 17.946 21.691 1.00 58.81 89 LEU A CA 1
ATOM 736 C C . LEU A 1 89 ? -13.111 17.287 22.969 1.00 58.81 89 LEU A C 1
ATOM 738 O O . LEU A 1 89 ? -12.111 17.755 23.501 1.00 58.81 89 LEU A O 1
ATOM 742 N N . ALA A 1 90 ? -13.709 16.191 23.435 1.00 61.78 90 ALA A N 1
ATOM 743 C CA . ALA A 1 90 ? -13.185 15.426 24.566 1.00 61.78 90 ALA A CA 1
ATOM 744 C C . ALA A 1 90 ? -11.833 14.767 24.228 1.00 61.78 90 ALA A C 1
ATOM 746 O O . ALA A 1 90 ? -10.887 14.841 25.015 1.00 61.78 90 ALA A O 1
ATOM 747 N N . LEU A 1 91 ? -11.700 14.220 23.014 1.00 61.19 91 LEU A N 1
ATOM 748 C CA . LEU A 1 91 ? -10.421 13.744 22.486 1.00 61.19 91 LEU A CA 1
ATOM 749 C C . LEU A 1 91 ? -9.413 14.907 22.405 1.00 61.19 91 LEU A C 1
ATOM 751 O O . LEU A 1 91 ? -8.263 14.716 22.786 1.00 61.19 91 LEU A O 1
ATOM 755 N N . LEU A 1 92 ? -9.841 16.115 22.003 1.00 52.66 92 LEU A N 1
ATOM 756 C CA . LEU A 1 92 ? -9.027 17.347 21.959 1.00 52.66 92 LEU A CA 1
ATOM 757 C C . LEU A 1 92 ? -8.513 17.817 23.320 1.00 52.66 92 LEU A C 1
ATOM 759 O O . LEU A 1 92 ? -7.421 18.375 23.412 1.00 52.66 92 LEU A O 1
ATOM 763 N N . THR A 1 93 ? -9.280 17.575 24.381 1.00 50.72 93 THR A N 1
ATOM 764 C CA . THR A 1 93 ? -8.877 17.917 25.750 1.00 50.72 93 THR A CA 1
ATOM 765 C C . THR A 1 93 ? -7.865 16.942 26.358 1.00 50.72 93 THR A C 1
ATOM 767 O O . THR A 1 93 ? -7.225 17.287 27.348 1.00 50.72 93 THR A O 1
ATOM 770 N N . SER A 1 94 ? -7.660 15.765 25.753 1.00 50.22 94 SER A N 1
ATOM 771 C CA . SER A 1 94 ? -6.484 14.922 26.006 1.00 50.22 94 SER A CA 1
ATOM 772 C C . SER A 1 94 ? -5.331 15.373 25.100 1.00 50.22 94 SER A C 1
ATOM 774 O O . SER A 1 94 ? -5.527 15.468 23.891 1.00 50.22 94 SER A O 1
ATOM 776 N N . ASP A 1 95 ? -4.171 15.705 25.683 1.00 53.09 95 ASP A N 1
ATOM 777 C CA . ASP 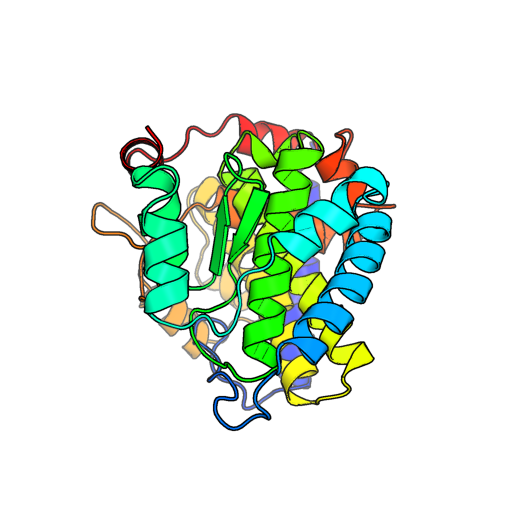A 1 95 ? -2.922 16.116 25.006 1.00 53.09 95 ASP A CA 1
ATOM 778 C C . ASP A 1 95 ? -3.118 16.818 23.633 1.00 53.09 95 ASP A C 1
ATOM 780 O O . ASP A 1 95 ? -3.021 16.211 22.563 1.00 53.09 95 ASP A O 1
ATOM 784 N N . LEU A 1 96 ? -3.386 18.130 23.683 1.00 42.28 96 LEU A N 1
ATOM 785 C CA . LEU A 1 96 ? -3.777 19.026 22.574 1.00 42.28 96 LEU A CA 1
ATOM 786 C C . LEU A 1 96 ? -3.040 18.865 21.219 1.00 42.28 96 LEU A C 1
ATOM 788 O O . LEU A 1 96 ? -3.697 19.009 20.186 1.00 42.28 96 LEU A O 1
ATOM 792 N N . PRO A 1 97 ? -1.724 18.569 21.141 1.00 46.94 97 PRO A N 1
ATOM 793 C CA . PRO A 1 97 ? -1.056 18.382 19.848 1.00 46.94 97 PRO A CA 1
ATOM 794 C C . PRO A 1 97 ? -1.490 17.100 19.116 1.00 46.94 97 PRO A C 1
ATOM 796 O O . PRO A 1 97 ? -1.593 17.080 17.891 1.00 46.94 97 PRO A O 1
ATOM 799 N N . ALA A 1 98 ? -1.757 16.015 19.848 1.00 44.47 98 ALA A N 1
ATOM 800 C CA . ALA A 1 98 ? -2.050 14.704 19.260 1.00 44.47 98 ALA A CA 1
ATOM 801 C C . ALA A 1 98 ? -3.500 14.605 18.770 1.00 44.47 98 ALA A C 1
ATOM 803 O O . ALA A 1 98 ? -3.796 13.995 17.745 1.00 44.47 98 ALA A O 1
ATOM 804 N N . SER A 1 99 ? -4.405 15.253 19.487 1.00 40.66 99 SER A N 1
ATOM 805 C CA . SER A 1 99 ? -5.839 15.189 19.263 1.00 40.66 99 SER A CA 1
ATOM 806 C C . SER A 1 99 ? -6.336 16.135 18.170 1.00 40.66 99 SER A C 1
ATOM 808 O O . SER A 1 99 ? -7.244 15.769 17.429 1.00 40.66 99 SER A O 1
ATOM 810 N N . LEU A 1 100 ? -5.692 17.294 17.972 1.00 39.28 100 LEU A N 1
ATOM 811 C CA . LEU A 1 100 ? -5.930 18.145 16.791 1.00 39.28 100 LEU A CA 1
ATOM 812 C C . LEU A 1 100 ? -5.616 17.397 15.495 1.00 39.28 100 LEU A C 1
ATOM 814 O O . LEU A 1 100 ? -6.316 17.550 14.498 1.00 39.28 100 LEU A O 1
ATOM 818 N N . THR A 1 101 ? -4.615 16.528 15.553 1.00 44.00 101 THR A N 1
ATOM 819 C CA . THR A 1 101 ? -4.115 15.757 14.421 1.00 44.00 101 THR A CA 1
ATOM 820 C C . THR A 1 101 ? -4.983 14.532 14.092 1.00 44.00 101 THR A C 1
ATOM 822 O O . THR A 1 101 ? -5.040 14.121 12.942 1.00 44.00 101 THR A O 1
ATOM 825 N N . LEU A 1 102 ? -5.697 13.971 15.073 1.00 45.22 102 LEU A N 1
ATOM 826 C CA . LEU A 1 102 ? -6.660 12.870 14.884 1.00 45.22 102 LEU A CA 1
ATOM 827 C C . LEU A 1 102 ? -8.057 13.355 14.456 1.00 45.22 102 LEU A C 1
ATOM 829 O O . LEU A 1 102 ? -8.838 12.598 13.896 1.00 45.22 102 LEU A O 1
ATOM 833 N N . VAL A 1 103 ? -8.400 14.608 14.770 1.00 42.81 103 VAL A N 1
ATOM 834 C CA . VAL A 1 103 ? -9.759 15.154 14.605 1.00 42.81 103 VAL A CA 1
ATOM 835 C C . VAL A 1 103 ? -9.920 15.992 13.332 1.00 42.81 103 VAL A C 1
ATOM 837 O O . VAL A 1 103 ? -11.024 16.067 12.791 1.00 42.81 103 VAL A O 1
ATOM 840 N N . PHE A 1 104 ? -8.849 16.631 12.846 1.00 41.53 104 PHE A N 1
ATOM 841 C CA . PHE A 1 104 ? -8.868 17.391 11.585 1.00 41.53 104 PHE A CA 1
ATOM 842 C C . PHE A 1 104 ? -8.502 16.559 10.351 1.00 41.53 104 PHE A C 1
ATOM 844 O O . PHE A 1 104 ? -8.761 16.996 9.231 1.00 41.53 104 PHE A O 1
ATOM 851 N N . ILE A 1 105 ? -7.917 15.379 10.549 1.00 46.62 105 ILE A N 1
ATOM 852 C CA . ILE A 1 105 ? -7.474 14.467 9.497 1.00 46.62 105 ILE A CA 1
ATOM 853 C C . ILE A 1 105 ? -8.260 13.179 9.714 1.00 46.62 105 ILE A C 1
ATOM 855 O O . ILE A 1 105 ? -8.002 12.470 10.681 1.00 46.62 105 ILE A O 1
ATOM 859 N N . GLY A 1 106 ? -9.269 12.900 8.888 1.00 48.84 106 GLY A N 1
ATOM 860 C CA . GLY A 1 106 ? -9.792 11.532 8.830 1.00 48.84 106 GLY A CA 1
ATOM 861 C C . GLY A 1 106 ? -8.644 10.595 8.443 1.00 48.84 106 GLY A C 1
ATOM 862 O O . GLY A 1 106 ? -7.856 10.974 7.580 1.00 48.84 106 GLY A O 1
ATOM 863 N N . GLY A 1 107 ? -8.518 9.437 9.091 1.00 54.22 107 GLY A N 1
ATOM 864 C CA . GLY A 1 107 ? -7.434 8.492 8.803 1.00 54.22 107 GLY A CA 1
ATOM 865 C C . GLY A 1 107 ? -6.115 8.873 9.473 1.00 54.22 107 GLY A C 1
ATOM 866 O O . GLY A 1 107 ? -5.224 9.397 8.809 1.00 54.22 107 GLY A O 1
ATOM 867 N N . ARG A 1 108 ? -5.975 8.668 10.791 1.00 67.56 108 ARG A N 1
ATOM 868 C CA . ARG A 1 108 ? -4.651 8.765 11.418 1.00 67.56 108 ARG A CA 1
ATOM 869 C C . ARG A 1 108 ? -4.445 7.858 12.628 1.00 67.56 108 ARG A C 1
ATOM 871 O O . ARG A 1 108 ? -5.191 7.914 13.603 1.00 67.56 108 ARG A O 1
ATOM 878 N N . TYR A 1 109 ? -3.330 7.143 12.622 1.00 68.62 109 TYR A N 1
ATOM 879 C CA . TYR A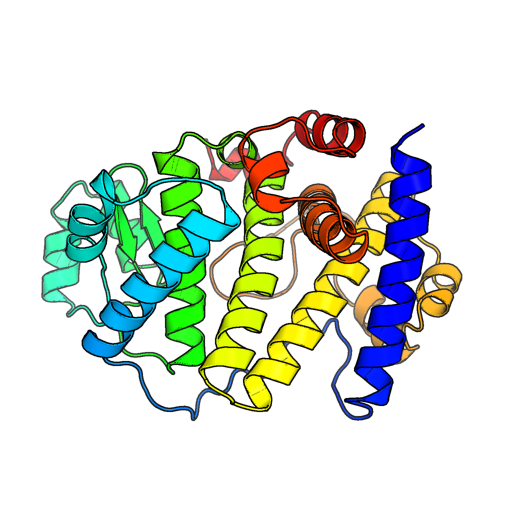 1 109 ? -2.742 6.460 13.753 1.00 68.62 109 TYR A CA 1
ATOM 880 C C . TYR A 1 109 ? -1.872 7.416 14.581 1.00 68.62 109 TYR A C 1
ATOM 882 O O . TYR A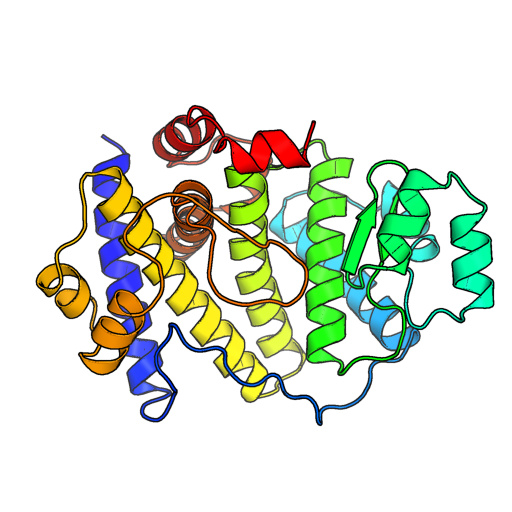 1 109 ? -1.083 8.219 14.064 1.00 68.62 109 TYR A O 1
ATOM 890 N N . SER A 1 110 ? -1.990 7.332 15.905 1.00 71.62 110 SER A N 1
ATOM 891 C CA . SER A 1 110 ? -1.189 8.109 16.850 1.00 71.62 110 SER A CA 1
ATOM 892 C C . SER A 1 110 ? -0.342 7.195 17.727 1.00 71.62 110 SER A C 1
ATOM 894 O O . SER A 1 110 ? -0.809 6.716 18.756 1.00 71.62 110 SER A O 1
ATOM 896 N N . ALA A 1 111 ? 0.942 7.057 17.391 1.00 70.50 111 ALA A N 1
ATOM 897 C CA . ALA A 1 111 ? 1.931 6.304 18.171 1.00 70.50 111 ALA A CA 1
ATOM 898 C C . ALA A 1 111 ? 1.963 6.676 19.669 1.00 70.50 111 ALA A C 1
ATOM 900 O O . ALA A 1 111 ? 2.126 5.820 20.530 1.00 70.50 111 ALA A O 1
ATOM 901 N N . ARG A 1 112 ? 1.746 7.958 19.997 1.00 69.75 112 ARG A N 1
ATOM 902 C CA . ARG A 1 112 ? 1.739 8.455 21.384 1.00 69.75 112 ARG A CA 1
ATOM 903 C C . ARG A 1 112 ? 0.547 7.957 22.205 1.00 69.75 112 ARG A C 1
ATOM 905 O O . ARG A 1 112 ? 0.670 7.826 23.416 1.00 69.75 112 ARG A O 1
ATOM 912 N N . THR A 1 113 ? -0.612 7.778 21.574 1.00 69.88 113 THR A N 1
ATOM 913 C CA . THR A 1 113 ? -1.873 7.473 22.279 1.00 69.88 113 THR A CA 1
ATOM 914 C C . THR A 1 113 ? -2.431 6.092 21.954 1.00 69.88 113 THR A C 1
ATOM 916 O O . THR A 1 113 ? -3.354 5.645 22.621 1.00 69.88 113 THR A O 1
ATOM 919 N N . GLY A 1 114 ? -1.906 5.423 20.927 1.00 72.81 114 GLY A N 1
ATOM 920 C CA . GLY A 1 114 ? -2.439 4.171 20.398 1.00 72.81 114 GLY A CA 1
ATOM 921 C C . GLY A 1 114 ? -3.764 4.320 19.642 1.00 72.81 114 GLY A C 1
ATOM 922 O O . GLY A 1 114 ? -4.359 3.303 19.305 1.00 72.81 114 GLY A O 1
ATOM 923 N N . ARG A 1 115 ? -4.239 5.551 19.386 1.00 79.75 115 ARG A N 1
ATOM 924 C CA . ARG A 1 115 ? -5.500 5.802 18.668 1.00 79.75 115 ARG A CA 1
ATOM 925 C C . ARG A 1 115 ? -5.400 5.521 17.182 1.00 79.75 115 ARG A C 1
ATOM 927 O O . ARG A 1 115 ? -4.440 5.953 16.549 1.00 79.75 115 ARG A O 1
ATOM 934 N N . ILE A 1 116 ? -6.435 4.865 16.663 1.00 80.12 116 ILE A N 1
ATOM 935 C CA . ILE A 1 116 ? -6.626 4.512 15.256 1.00 80.12 116 ILE A CA 1
ATOM 936 C C . ILE A 1 116 ? -7.842 5.302 14.766 1.00 80.12 116 ILE A C 1
ATOM 938 O O . ILE A 1 116 ? -8.984 4.919 15.005 1.00 80.12 116 ILE A O 1
ATOM 942 N N . GLY A 1 117 ? -7.617 6.460 14.150 1.00 77.56 117 GLY A N 1
ATOM 943 C CA . GLY A 1 117 ? -8.696 7.282 13.609 1.00 77.56 117 GLY A CA 1
ATOM 944 C C . GLY A 1 117 ? -9.037 6.883 12.183 1.00 77.56 117 GLY A C 1
ATOM 945 O O . GLY A 1 117 ? -8.178 6.994 11.326 1.00 77.56 117 GLY A O 1
ATOM 946 N N . VAL A 1 118 ? -10.281 6.494 11.907 1.00 76.62 118 VAL A N 1
ATOM 947 C CA . VAL A 1 118 ? -10.739 6.135 10.553 1.00 76.62 118 VAL A CA 1
ATOM 948 C C . VAL A 1 118 ? -11.417 7.326 9.878 1.00 76.62 118 VAL A C 1
ATOM 950 O O . VAL A 1 118 ? -10.982 7.776 8.823 1.00 76.62 118 VAL A O 1
ATOM 953 N N . SER A 1 119 ? -12.468 7.887 10.481 1.00 77.00 119 SER A N 1
ATOM 954 C CA . SER A 1 119 ? -13.190 9.031 9.909 1.00 77.00 119 SER A CA 1
ATOM 955 C C . SER A 1 119 ? -14.054 9.750 10.950 1.00 77.00 119 SER A C 1
ATOM 957 O O . SER A 1 119 ? -14.633 9.092 11.813 1.00 77.00 119 SER A O 1
ATOM 959 N N . PRO A 1 120 ? -14.208 11.088 10.870 1.00 71.50 120 PRO A N 1
ATOM 960 C CA . PRO A 1 120 ? -15.118 11.848 11.731 1.00 71.50 120 PRO A CA 1
ATOM 961 C C . PRO A 1 120 ? -16.605 11.743 11.336 1.00 71.50 120 PRO A C 1
ATOM 963 O O . PRO A 1 120 ? -17.432 12.417 11.949 1.00 71.50 120 PRO A O 1
ATOM 966 N N . GLY A 1 121 ? -16.936 10.977 10.297 1.00 78.56 121 GLY A N 1
ATOM 967 C CA . GLY A 1 121 ? -18.302 10.695 9.858 1.00 78.56 121 GLY A CA 1
ATOM 968 C C . GLY A 1 121 ? -18.358 9.422 9.019 1.00 78.56 121 GLY A C 1
ATOM 969 O O . GLY A 1 121 ? -17.314 8.919 8.591 1.00 78.56 121 GLY A O 1
ATOM 970 N N . GLN A 1 122 ? -19.564 8.918 8.776 1.00 86.88 122 GLN A N 1
ATOM 971 C CA . GLN A 1 122 ? -19.756 7.710 7.976 1.00 86.88 122 GLN A CA 1
ATOM 972 C C . GLN A 1 122 ? -19.194 7.864 6.560 1.00 86.88 122 GLN A C 1
ATOM 974 O O . GLN A 1 122 ? -19.326 8.909 5.919 1.00 86.88 122 GLN A O 1
ATOM 979 N N . LEU A 1 123 ? -18.546 6.802 6.094 1.00 86.19 123 LEU A N 1
ATOM 980 C CA . LEU A 1 123 ? -17.963 6.675 4.761 1.00 86.19 123 LEU A CA 1
ATOM 981 C C . LEU A 1 123 ? -18.525 5.417 4.096 1.00 86.19 123 LEU A C 1
ATOM 983 O O . LEU A 1 123 ? -18.906 4.491 4.818 1.00 86.19 123 LEU A O 1
ATOM 987 N N . PRO A 1 124 ? -18.517 5.342 2.754 1.00 88.50 124 PRO A N 1
ATOM 988 C CA . PRO A 1 124 ? -18.743 4.083 2.061 1.00 88.50 124 PRO A CA 1
ATOM 989 C C . PRO A 1 124 ? -17.813 2.991 2.598 1.00 88.50 124 PRO A C 1
ATOM 991 O O . PRO A 1 124 ? -16.640 3.269 2.876 1.00 88.50 124 PRO A O 1
ATOM 994 N N . GLU A 1 125 ? -18.324 1.768 2.721 1.00 88.56 125 GLU A N 1
ATOM 995 C CA . GLU A 1 125 ? -17.615 0.599 3.260 1.00 88.56 125 GLU A CA 1
ATOM 996 C C . GLU A 1 125 ? -16.200 0.463 2.699 1.00 88.56 125 GLU A C 1
ATOM 998 O O . GLU A 1 125 ? -15.221 0.459 3.443 1.00 88.56 125 GLU A O 1
ATOM 1003 N N . THR A 1 126 ? -16.071 0.483 1.374 1.00 82.12 126 THR A N 1
ATOM 1004 C CA . THR A 1 126 ? -14.790 0.335 0.673 1.00 82.12 126 THR A CA 1
ATOM 1005 C C . THR A 1 126 ? -13.750 1.368 1.114 1.00 82.12 126 THR A C 1
ATOM 1007 O O . THR A 1 126 ? -12.571 1.052 1.289 1.00 82.12 126 THR A O 1
ATOM 1010 N N . THR A 1 127 ? -14.179 2.613 1.326 1.00 82.62 127 THR A N 1
ATOM 1011 C CA . THR A 1 127 ? -13.301 3.710 1.748 1.00 82.62 127 THR A CA 1
ATOM 1012 C C . THR A 1 127 ? -12.978 3.605 3.235 1.00 82.62 127 THR A C 1
ATOM 1014 O O . THR A 1 127 ? -11.820 3.763 3.620 1.00 82.62 127 THR A O 1
ATOM 1017 N N . ALA A 1 128 ? -13.974 3.295 4.069 1.00 86.06 128 ALA A N 1
ATOM 1018 C CA . ALA A 1 128 ? -13.782 3.120 5.504 1.00 86.06 128 ALA A CA 1
ATOM 1019 C C . ALA A 1 128 ? -12.790 1.987 5.809 1.00 86.06 128 ALA A C 1
ATOM 1021 O O . ALA A 1 128 ? -11.884 2.163 6.623 1.00 86.06 128 ALA A O 1
ATOM 1022 N N . TYR A 1 129 ? -12.916 0.854 5.115 1.00 88.19 129 TYR A N 1
ATOM 1023 C CA . TYR A 1 129 ? -12.058 -0.314 5.313 1.00 88.19 129 TYR A CA 1
ATOM 1024 C C . TYR A 1 129 ? -10.635 -0.070 4.811 1.00 88.19 129 TYR A C 1
ATOM 1026 O O . TYR A 1 129 ? -9.680 -0.497 5.454 1.00 88.19 129 TYR A O 1
ATOM 1034 N N . THR A 1 130 ? -10.473 0.681 3.716 1.00 83.38 130 THR A N 1
ATOM 1035 C CA . THR A 1 130 ? -9.147 1.091 3.222 1.00 83.38 130 THR A CA 1
ATOM 1036 C C . THR A 1 130 ? -8.424 1.980 4.238 1.00 83.38 130 THR A C 1
ATOM 1038 O O . THR A 1 130 ? -7.237 1.785 4.494 1.00 83.38 130 THR A O 1
ATOM 1041 N N . TYR A 1 131 ? -9.127 2.934 4.856 1.00 83.12 131 TYR A N 1
ATOM 1042 C CA . TYR A 1 131 ? -8.542 3.769 5.910 1.00 83.12 131 TYR A CA 1
ATOM 1043 C C . TYR A 1 131 ? -8.220 2.959 7.162 1.00 83.12 131 TYR A C 1
ATOM 1045 O O . TYR A 1 131 ? -7.128 3.095 7.705 1.00 83.12 131 TYR A O 1
ATOM 1053 N N . LEU A 1 132 ? -9.119 2.070 7.588 1.00 88.19 132 LEU A N 1
ATOM 1054 C CA . LEU A 1 132 ? -8.847 1.171 8.706 1.00 88.19 132 LEU A CA 1
ATOM 1055 C C . LEU A 1 132 ? -7.589 0.321 8.462 1.00 88.19 132 LEU A C 1
ATOM 1057 O O . LEU A 1 132 ? -6.747 0.226 9.351 1.00 88.19 132 LEU A O 1
ATOM 1061 N N . ALA A 1 133 ? -7.441 -0.251 7.266 1.00 87.94 133 ALA A N 1
ATOM 1062 C CA . ALA A 1 133 ? -6.271 -1.029 6.868 1.00 87.94 133 ALA A CA 1
ATOM 1063 C C . ALA A 1 133 ? -4.968 -0.217 6.946 1.00 87.94 133 ALA A C 1
ATOM 1065 O O . ALA A 1 133 ? -4.008 -0.654 7.579 1.00 87.94 133 ALA A O 1
ATOM 1066 N N . SER A 1 134 ? -4.957 0.991 6.370 1.00 83.94 134 SER A N 1
ATOM 1067 C CA . SER A 1 134 ? -3.823 1.928 6.448 1.00 83.94 134 SER A CA 1
ATOM 1068 C C . SER A 1 134 ? -3.404 2.190 7.896 1.00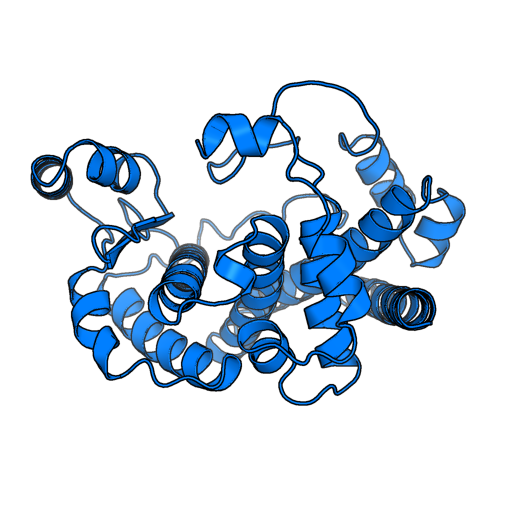 83.94 134 SER A C 1
ATOM 1070 O O . SER A 1 134 ? -2.248 1.981 8.272 1.00 83.94 134 SER A O 1
ATOM 1072 N N . GLU A 1 135 ? -4.356 2.588 8.741 1.00 84.88 135 GLU A N 1
ATOM 1073 C CA . GLU A 1 135 ? -4.035 2.979 10.113 1.00 84.88 135 GLU A CA 1
ATOM 1074 C C . GLU A 1 135 ? -3.649 1.785 10.994 1.00 84.88 135 GLU A C 1
ATOM 1076 O O . GLU A 1 135 ? -2.802 1.918 11.882 1.00 84.88 135 GLU A O 1
ATOM 1081 N N . LEU A 1 136 ? -4.216 0.603 10.732 1.00 89.88 136 LEU A N 1
ATOM 1082 C CA . LEU A 1 136 ? -3.766 -0.635 11.362 1.00 89.88 136 LEU A CA 1
ATOM 1083 C C . LEU A 1 136 ? -2.342 -0.989 10.935 1.00 89.88 136 LEU A C 1
ATOM 1085 O O . LEU A 1 136 ? -1.531 -1.296 11.802 1.00 89.88 136 LEU A O 1
ATOM 1089 N N . CYS A 1 137 ? -1.987 -0.870 9.654 1.00 90.19 137 CYS A N 1
ATOM 1090 C CA . CYS A 1 137 ? -0.617 -1.108 9.195 1.00 90.19 137 CYS A CA 1
ATOM 1091 C C . CYS A 1 137 ? 0.404 -0.269 9.991 1.00 90.19 137 CYS A C 1
ATOM 1093 O O . CYS A 1 137 ? 1.428 -0.797 10.431 1.00 90.19 137 CYS A O 1
ATOM 1095 N N . HIS A 1 138 ? 0.118 1.010 10.276 1.00 84.94 138 HIS A N 1
ATOM 1096 C CA . HIS A 1 138 ? 1.005 1.826 11.126 1.00 84.94 138 HIS A CA 1
ATOM 1097 C C . HIS A 1 138 ? 1.019 1.384 12.578 1.00 84.94 138 HIS A C 1
ATOM 1099 O O . HIS A 1 138 ? 2.075 1.436 13.210 1.00 84.94 138 HIS A O 1
ATOM 1105 N N . ALA A 1 139 ? -0.124 0.958 13.115 1.00 89.25 139 ALA A N 1
ATOM 1106 C CA . ALA A 1 139 ? -0.187 0.424 14.467 1.00 89.25 139 ALA A CA 1
ATOM 1107 C C . ALA A 1 139 ? 0.747 -0.785 14.620 1.00 89.25 139 ALA A C 1
ATOM 1109 O O . ALA A 1 139 ? 1.518 -0.830 15.579 1.00 89.25 139 ALA A O 1
ATOM 1110 N N . TYR A 1 140 ? 0.763 -1.692 13.640 1.00 93.62 140 TYR A N 1
ATOM 1111 C CA . TYR A 1 140 ? 1.693 -2.823 13.593 1.00 93.62 140 TYR A CA 1
ATOM 1112 C C . TYR A 1 140 ? 3.147 -2.369 13.464 1.00 93.62 140 TYR A C 1
ATOM 1114 O O . TYR A 1 140 ? 3.989 -2.765 14.271 1.00 93.62 140 TYR A O 1
ATOM 1122 N N . GLN A 1 141 ? 3.449 -1.503 12.492 1.00 90.62 141 GLN A N 1
ATOM 1123 C CA . GLN A 1 141 ? 4.810 -1.009 12.279 1.00 90.62 141 GLN A CA 1
ATOM 1124 C C . GLN A 1 141 ? 5.390 -0.336 13.533 1.00 90.62 141 GLN A C 1
ATOM 1126 O O . GLN A 1 141 ? 6.555 -0.558 13.859 1.00 90.62 141 GLN A O 1
ATOM 1131 N N . HIS A 1 142 ? 4.581 0.439 14.260 1.00 88.56 142 HIS A N 1
ATOM 1132 C CA . HIS A 1 142 ? 4.994 1.079 15.506 1.00 88.56 142 HIS A CA 1
ATOM 1133 C C . HIS A 1 142 ? 5.118 0.086 16.670 1.00 88.56 142 HIS A C 1
ATOM 1135 O O . HIS A 1 142 ? 6.131 0.078 17.366 1.00 88.56 142 HIS A O 1
ATOM 1141 N N . GLN A 1 143 ? 4.098 -0.744 16.901 1.00 91.81 143 GLN A N 1
ATOM 1142 C CA . GLN A 1 143 ? 4.013 -1.586 18.097 1.00 91.81 143 GLN A CA 1
ATOM 1143 C C . GLN A 1 143 ? 5.048 -2.712 18.119 1.00 91.81 143 GLN A C 1
ATOM 1145 O O . GLN A 1 143 ? 5.514 -3.088 19.196 1.00 91.81 143 GLN A O 1
ATOM 1150 N N . PHE A 1 144 ? 5.419 -3.214 16.944 1.00 92.56 144 PHE A N 1
ATOM 1151 C CA . PHE A 1 144 ? 6.441 -4.246 16.783 1.00 92.56 144 PHE A CA 1
ATOM 1152 C C . PHE A 1 144 ? 7.821 -3.678 16.411 1.00 92.56 144 PHE A C 1
ATOM 1154 O O . PHE A 1 144 ? 8.704 -4.439 16.036 1.00 92.56 144 PHE A O 1
ATOM 1161 N N . ASP A 1 145 ? 8.019 -2.356 16.529 1.00 88.12 145 ASP A N 1
ATOM 1162 C CA . ASP A 1 145 ? 9.285 -1.657 16.245 1.00 88.12 145 ASP A CA 1
ATOM 1163 C C . ASP A 1 145 ? 9.910 -2.038 14.886 1.00 88.12 145 ASP A C 1
ATOM 1165 O O . ASP A 1 145 ? 11.112 -2.293 14.766 1.00 88.12 145 ASP A O 1
ATOM 1169 N N . SER A 1 146 ? 9.069 -2.085 13.850 1.00 90.25 146 SER A N 1
ATOM 1170 C CA . SER A 1 146 ? 9.445 -2.537 12.512 1.00 90.25 146 SER A CA 1
ATOM 1171 C C . SER A 1 146 ? 10.650 -1.757 11.952 1.00 90.25 146 SER A C 1
ATOM 1173 O O . SER A 1 146 ? 10.702 -0.528 12.072 1.00 90.25 146 SER A O 1
ATOM 1175 N N . PRO A 1 147 ? 11.607 -2.401 11.254 1.00 89.06 147 PRO A N 1
ATOM 1176 C CA . PRO A 1 147 ? 12.675 -1.715 10.540 1.00 89.06 147 PRO A CA 1
ATOM 1177 C C . PRO A 1 147 ? 12.116 -0.750 9.489 1.00 89.06 147 PRO A C 1
ATOM 1179 O O . PRO A 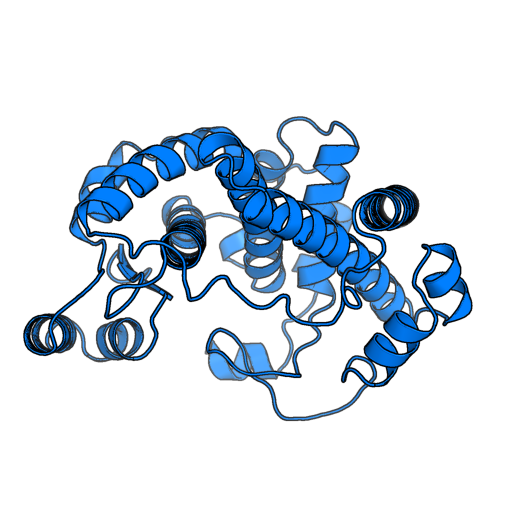1 147 ? 12.715 0.300 9.253 1.00 89.06 147 PRO A O 1
ATOM 1182 N N . THR A 1 148 ? 10.940 -1.033 8.913 1.00 89.88 148 THR A N 1
ATOM 1183 C CA . THR A 1 148 ? 10.308 -0.131 7.944 1.00 89.88 148 THR A CA 1
ATOM 1184 C C . THR A 1 148 ? 9.724 1.116 8.605 1.00 89.88 148 THR A C 1
ATOM 1186 O O . THR A 1 148 ? 9.647 2.152 7.959 1.00 89.88 148 THR A O 1
ATOM 1189 N N . TRP A 1 149 ? 9.376 1.066 9.898 1.00 87.75 149 TRP A N 1
ATOM 1190 C CA . TRP A 1 149 ? 8.853 2.214 10.655 1.00 87.75 149 TRP A CA 1
ATOM 1191 C C . TRP A 1 149 ? 9.877 3.343 10.814 1.00 87.75 149 TRP A C 1
ATOM 1193 O O . TRP A 1 149 ? 9.531 4.518 10.906 1.00 87.75 149 TRP A O 1
ATOM 1203 N N . LYS A 1 150 ? 11.166 2.995 10.856 1.00 83.94 150 LYS A N 1
ATOM 1204 C CA . LYS A 1 150 ? 12.249 3.937 11.181 1.00 83.94 150 LYS A CA 1
ATOM 1205 C C . LYS A 1 150 ? 12.727 4.754 9.986 1.00 83.94 150 LYS A C 1
ATOM 1207 O O . LYS A 1 150 ? 13.527 5.673 10.165 1.00 83.94 150 LYS A O 1
ATOM 1212 N N . HIS A 1 151 ? 12.259 4.434 8.781 1.00 84.00 151 HIS A N 1
ATOM 1213 C CA . HIS A 1 151 ? 12.664 5.123 7.567 1.00 84.00 151 HIS A CA 1
ATOM 1214 C C . HIS A 1 151 ? 11.455 5.428 6.680 1.00 84.00 151 HIS A C 1
ATOM 1216 O O . HIS A 1 151 ? 10.759 4.504 6.270 1.00 84.00 151 HIS A O 1
ATOM 1222 N N . PRO A 1 152 ? 11.218 6.692 6.296 1.00 78.75 152 PRO A N 1
ATOM 1223 C CA . PRO A 1 152 ? 9.972 7.080 5.639 1.00 78.75 152 PRO A CA 1
ATOM 1224 C C . PRO A 1 152 ? 9.731 6.408 4.295 1.00 78.75 152 PRO A C 1
ATOM 1226 O O . PRO A 1 152 ? 8.600 6.088 3.963 1.00 78.75 152 PRO A O 1
ATOM 1229 N N . TYR A 1 153 ? 10.783 6.163 3.516 1.00 84.62 153 TYR A N 1
ATOM 1230 C CA . TYR A 1 153 ? 10.622 5.477 2.234 1.00 84.62 153 TYR A CA 1
ATOM 1231 C C . TYR A 1 153 ? 10.242 4.012 2.416 1.00 84.62 153 TYR A C 1
ATOM 1233 O O . TYR A 1 153 ? 9.450 3.489 1.640 1.00 84.62 153 TYR A O 1
ATOM 1241 N N . LEU A 1 154 ? 10.772 3.374 3.463 1.00 88.31 154 LEU A N 1
ATOM 1242 C CA . LEU A 1 154 ? 10.392 2.008 3.792 1.00 88.31 154 LEU A CA 1
ATOM 1243 C C . LEU A 1 154 ? 8.975 1.985 4.356 1.00 88.31 154 LEU A C 1
ATOM 1245 O O . LEU A 1 154 ? 8.196 1.139 3.955 1.00 88.31 154 LEU A O 1
ATOM 1249 N N . GLN A 1 155 ? 8.625 2.927 5.233 1.00 85.62 155 GLN A N 1
ATOM 1250 C CA . GLN A 1 155 ? 7.297 3.026 5.828 1.00 85.62 155 GLN A CA 1
ATOM 1251 C C . GLN A 1 155 ? 6.211 3.159 4.754 1.00 85.62 155 GLN A C 1
ATOM 1253 O O . GLN A 1 155 ? 5.307 2.330 4.701 1.00 85.62 155 GLN A O 1
ATOM 1258 N N . GLU A 1 156 ? 6.336 4.167 3.887 1.00 80.12 156 GLU A N 1
ATOM 1259 C CA . GLU A 1 156 ? 5.353 4.474 2.842 1.00 80.12 156 GLU A CA 1
ATOM 1260 C C . GLU A 1 156 ? 5.323 3.387 1.760 1.00 80.12 156 GLU A C 1
ATOM 1262 O O . GLU A 1 156 ? 4.254 2.982 1.315 1.00 80.12 156 GLU A O 1
ATOM 1267 N N . GLY A 1 157 ? 6.486 2.861 1.356 1.00 87.25 157 GLY A N 1
ATOM 1268 C CA . GLY A 1 157 ? 6.539 1.771 0.381 1.00 87.25 157 GLY A CA 1
ATOM 1269 C C . GLY A 1 157 ? 5.946 0.472 0.936 1.00 87.25 157 GLY A C 1
ATOM 1270 O O . GLY A 1 157 ? 5.241 -0.241 0.225 1.00 87.25 157 GLY A O 1
ATOM 1271 N N . PHE A 1 158 ? 6.186 0.181 2.218 1.00 91.38 158 PHE A N 1
ATOM 1272 C CA . PHE A 1 158 ? 5.615 -0.982 2.892 1.00 91.38 158 PHE A CA 1
ATOM 1273 C C . PHE A 1 158 ? 4.094 -0.899 2.923 1.00 91.38 158 PHE A C 1
ATOM 1275 O O . PHE A 1 158 ? 3.415 -1.835 2.521 1.00 91.38 158 PHE A O 1
ATOM 1282 N N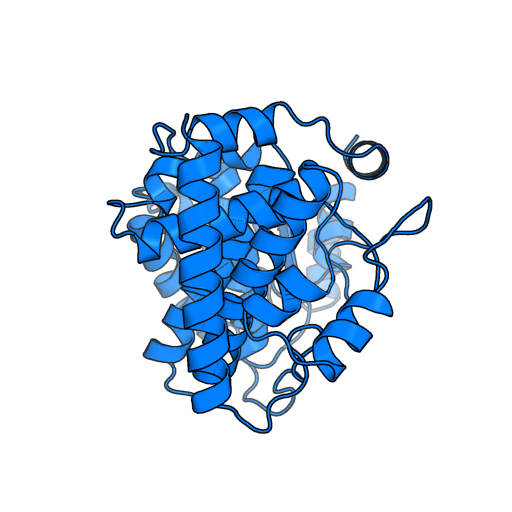 . GLU A 1 159 ? 3.560 0.240 3.355 1.00 86.69 159 GLU A N 1
ATOM 1283 C CA . GLU A 1 159 ? 2.124 0.479 3.367 1.00 86.69 159 GLU A CA 1
ATOM 1284 C C . GLU A 1 159 ? 1.518 0.438 1.970 1.00 86.69 159 GLU A C 1
ATOM 1286 O O . GLU A 1 159 ? 0.441 -0.123 1.812 1.00 86.69 159 GLU A O 1
ATOM 1291 N N . GLN A 1 160 ? 2.193 0.981 0.954 1.00 86.94 160 GLN A N 1
ATOM 1292 C CA . GLN A 1 160 ? 1.716 0.905 -0.424 1.00 86.94 160 GLN A CA 1
ATOM 1293 C C . GLN A 1 160 ? 1.517 -0.556 -0.855 1.00 86.94 160 GLN A C 1
ATOM 1295 O O . GLN A 1 160 ? 0.452 -0.912 -1.359 1.00 86.94 160 GLN A O 1
ATOM 1300 N N . ALA A 1 161 ? 2.515 -1.412 -0.623 1.00 92.38 161 ALA A N 1
ATOM 1301 C CA . ALA A 1 161 ? 2.436 -2.831 -0.966 1.00 92.38 161 ALA A CA 1
ATOM 1302 C C . ALA A 1 161 ? 1.392 -3.576 -0.121 1.00 92.38 161 ALA A C 1
ATOM 1304 O O . ALA A 1 161 ? 0.588 -4.351 -0.637 1.00 92.38 161 ALA A O 1
ATOM 1305 N N . VAL A 1 162 ? 1.357 -3.305 1.184 1.00 91.19 162 VAL A N 1
ATOM 1306 C CA . VAL A 1 162 ? 0.367 -3.885 2.093 1.00 91.19 162 VAL A CA 1
ATOM 1307 C C . VAL A 1 162 ? -1.052 -3.459 1.714 1.00 91.19 162 VAL A C 1
ATOM 1309 O O . VAL A 1 162 ? -1.959 -4.283 1.745 1.00 91.19 162 VAL A O 1
ATOM 1312 N N . SER A 1 163 ? -1.253 -2.209 1.300 1.00 87.12 163 SER A N 1
ATOM 1313 C CA . SER A 1 163 ? -2.547 -1.691 0.856 1.00 87.12 163 SER A CA 1
ATOM 1314 C C . SER A 1 163 ? -3.044 -2.430 -0.384 1.00 87.12 163 SER A C 1
ATOM 1316 O O . SER A 1 163 ? -4.200 -2.845 -0.404 1.00 87.12 163 SER A O 1
ATOM 1318 N N . VAL A 1 164 ? -2.167 -2.688 -1.364 1.00 90.00 164 VAL A N 1
ATOM 1319 C CA . VAL A 1 164 ? -2.481 -3.538 -2.529 1.00 90.00 164 VAL A CA 1
ATOM 1320 C C . VAL A 1 164 ? -2.963 -4.918 -2.075 1.00 90.00 164 VAL A C 1
ATOM 1322 O O . VAL A 1 164 ? -3.992 -5.407 -2.542 1.00 90.00 164 VAL A O 1
ATOM 1325 N N . ARG A 1 165 ? -2.263 -5.536 -1.118 1.00 92.56 165 ARG A N 1
ATOM 1326 C CA . ARG A 1 165 ? -2.644 -6.854 -0.592 1.00 92.56 165 ARG A CA 1
ATOM 1327 C C . ARG A 1 165 ? -3.951 -6.850 0.168 1.00 92.56 165 ARG A C 1
ATOM 1329 O O . ARG A 1 165 ? -4.760 -7.753 -0.017 1.00 92.56 165 ARG A O 1
ATOM 1336 N N . THR A 1 166 ? -4.185 -5.836 0.986 1.00 89.50 166 THR A N 1
ATOM 1337 C CA . THR A 1 166 ? -5.445 -5.692 1.706 1.00 89.50 166 THR A CA 1
ATOM 1338 C C . THR A 1 166 ? -6.611 -5.421 0.752 1.00 89.50 166 THR A C 1
ATOM 1340 O O . THR A 1 166 ? -7.699 -5.945 0.960 1.00 89.50 166 THR A O 1
ATOM 1343 N N . GLN A 1 167 ? -6.399 -4.670 -0.332 1.00 89.38 167 GLN A N 1
ATOM 1344 C CA . GLN A 1 167 ? -7.415 -4.484 -1.371 1.00 89.38 167 GLN A CA 1
ATOM 1345 C C . GLN A 1 167 ? -7.740 -5.793 -2.095 1.00 89.38 167 GLN A C 1
ATOM 1347 O O . GLN A 1 167 ? -8.915 -6.095 -2.274 1.00 89.38 167 GLN A O 1
ATOM 1352 N N . ALA A 1 168 ? -6.733 -6.594 -2.455 1.00 91.50 168 ALA A N 1
ATOM 1353 C CA . ALA A 1 168 ? -6.946 -7.913 -3.056 1.00 91.50 168 ALA A CA 1
ATOM 1354 C C . ALA A 1 168 ? -7.679 -8.877 -2.101 1.00 91.50 168 ALA A C 1
ATOM 1356 O O . ALA A 1 168 ? -8.580 -9.612 -2.514 1.00 91.50 168 ALA A O 1
ATOM 1357 N N . HIS A 1 169 ? -7.337 -8.828 -0.810 1.00 92.06 169 HIS A N 1
ATOM 1358 C CA . HIS A 1 169 ? -8.041 -9.558 0.245 1.00 92.06 169 HIS A CA 1
ATOM 1359 C C . HIS A 1 169 ? -9.520 -9.148 0.304 1.00 92.06 169 HIS A C 1
ATOM 1361 O O . HIS A 1 169 ? -10.401 -9.993 0.177 1.00 92.06 169 HIS A O 1
ATOM 1367 N N . PHE A 1 170 ? -9.816 -7.847 0.368 1.00 88.69 170 PHE A N 1
ATOM 1368 C CA . PHE A 1 170 ? -11.200 -7.364 0.374 1.00 88.69 170 PHE A CA 1
ATOM 1369 C C . PHE A 1 170 ? -11.962 -7.630 -0.922 1.00 88.69 170 PHE A C 1
ATOM 1371 O O . PHE A 1 170 ? -13.159 -7.892 -0.859 1.00 88.69 170 PHE A O 1
ATOM 1378 N N . ALA A 1 171 ? -11.308 -7.589 -2.082 1.00 89.06 171 ALA A N 1
ATOM 1379 C CA . ALA A 1 171 ? -11.930 -7.972 -3.346 1.00 89.06 171 ALA A CA 1
ATOM 1380 C C . ALA A 1 171 ? -12.410 -9.434 -3.311 1.00 89.06 171 ALA A C 1
ATOM 1382 O O . ALA A 1 171 ? -13.517 -9.732 -3.757 1.00 89.06 171 ALA A O 1
ATOM 1383 N N . THR A 1 172 ? -11.613 -10.319 -2.704 1.00 89.25 172 THR A N 1
ATOM 1384 C CA . THR A 1 172 ? -11.944 -11.741 -2.541 1.00 89.25 172 THR A CA 1
ATOM 1385 C C . THR A 1 172 ? -13.078 -11.955 -1.536 1.00 89.25 172 THR A C 1
ATOM 1387 O O . THR A 1 172 ? -14.029 -12.679 -1.829 1.00 89.25 172 THR A O 1
ATOM 1390 N N . GLU A 1 173 ? -13.003 -11.311 -0.370 1.00 87.00 173 GLU A N 1
ATOM 1391 C CA . GLU A 1 173 ? -13.976 -11.499 0.714 1.00 87.00 173 GLU A CA 1
ATOM 1392 C C . GLU A 1 173 ? -15.334 -10.846 0.419 1.00 87.00 173 GLU A C 1
ATOM 1394 O O . GLU A 1 173 ? -16.380 -11.446 0.660 1.00 87.00 173 GLU A O 1
ATOM 1399 N N . LEU A 1 174 ? -15.337 -9.623 -0.124 1.00 82.81 174 LEU A N 1
ATOM 1400 C CA . LEU A 1 174 ? -16.564 -8.852 -0.360 1.00 82.81 174 LEU A CA 1
ATOM 1401 C C . LEU A 1 174 ? -17.206 -9.143 -1.722 1.00 82.81 174 LEU A C 1
ATOM 1403 O O . LEU A 1 174 ? -18.375 -8.820 -1.916 1.00 82.81 174 LEU A O 1
ATOM 1407 N N . GLN A 1 175 ? -16.466 -9.755 -2.655 1.00 81.50 175 GLN A N 1
ATOM 1408 C CA . GLN A 1 175 ? -16.958 -10.167 -3.979 1.00 81.50 175 GLN A CA 1
ATOM 1409 C C . GLN A 1 175 ? -17.611 -9.028 -4.782 1.00 81.50 175 GLN A C 1
ATOM 1411 O O . GLN A 1 175 ? -18.582 -9.227 -5.513 1.00 81.50 175 GLN A O 1
ATOM 1416 N N . TYR A 1 176 ? -17.085 -7.811 -4.645 1.00 80.75 176 TYR A N 1
ATOM 1417 C CA . TYR A 1 176 ? -17.497 -6.671 -5.457 1.00 80.75 176 TYR A CA 1
ATOM 1418 C C . TYR A 1 176 ? -16.556 -6.536 -6.656 1.00 80.75 176 TYR A C 1
ATOM 1420 O O . TYR A 1 176 ? -15.385 -6.217 -6.469 1.00 80.75 176 TYR A O 1
ATOM 1428 N N . ASP A 1 177 ? -17.072 -6.677 -7.882 1.00 83.50 177 ASP A N 1
ATOM 1429 C CA . ASP A 1 177 ? -16.280 -6.558 -9.124 1.00 83.50 177 ASP A CA 1
ATOM 1430 C C . ASP A 1 177 ? -15.461 -5.256 -9.183 1.00 83.50 177 ASP A C 1
ATOM 1432 O O . ASP A 1 177 ? -14.313 -5.233 -9.624 1.00 83.50 177 ASP A O 1
ATOM 1436 N N . PHE A 1 178 ? -16.026 -4.161 -8.666 1.00 85.19 178 PHE A N 1
ATOM 1437 C CA . PHE A 1 178 ? -15.332 -2.878 -8.555 1.00 85.19 178 PHE A CA 1
ATOM 1438 C C . PHE A 1 178 ? -14.068 -2.951 -7.681 1.00 85.19 178 PHE A C 1
ATOM 1440 O O . PHE A 1 178 ? -13.072 -2.298 -7.986 1.00 85.19 178 PHE A O 1
ATOM 1447 N N . LEU A 1 179 ? -14.094 -3.725 -6.590 1.00 84.81 179 LEU A N 1
ATOM 1448 C CA . LEU A 1 179 ? -12.932 -3.903 -5.719 1.00 84.81 179 LEU A CA 1
ATOM 1449 C C . LEU A 1 179 ? -11.855 -4.752 -6.386 1.00 84.81 179 LEU A C 1
ATOM 1451 O O . LEU A 1 179 ? -10.680 -4.433 -6.226 1.00 84.81 179 LEU A O 1
ATOM 1455 N N . THR A 1 180 ? -12.241 -5.768 -7.160 1.00 90.19 180 THR A N 1
ATOM 1456 C CA . THR A 1 180 ? -11.304 -6.556 -7.974 1.00 90.19 180 THR A CA 1
ATOM 1457 C C . THR A 1 180 ? -10.582 -5.657 -8.971 1.00 90.19 180 THR A C 1
ATOM 1459 O O . THR A 1 180 ? -9.353 -5.589 -8.958 1.00 90.19 180 THR A O 1
ATOM 1462 N N . HIS A 1 181 ? -11.335 -4.844 -9.724 1.00 90.75 181 HIS A N 1
ATOM 1463 C CA . HIS A 1 181 ? -10.755 -3.872 -10.655 1.00 90.75 181 HIS A CA 1
ATOM 1464 C C . HIS A 1 181 ? -9.826 -2.878 -9.956 1.00 90.75 181 HIS A C 1
ATOM 1466 O O . HIS A 1 181 ? -8.734 -2.590 -10.449 1.00 90.75 181 HIS A O 1
ATOM 1472 N N . LEU A 1 182 ? -10.242 -2.350 -8.801 1.00 86.38 182 LEU A N 1
ATOM 1473 C CA . LEU A 1 182 ? -9.442 -1.404 -8.029 1.00 86.38 182 LEU A CA 1
ATOM 1474 C C . LEU A 1 182 ? -8.134 -2.037 -7.535 1.00 86.38 182 LEU A C 1
ATOM 1476 O O . LEU A 1 182 ? -7.083 -1.406 -7.657 1.00 86.38 182 LEU A O 1
ATOM 1480 N N . ALA A 1 183 ? -8.192 -3.263 -7.011 1.00 89.12 183 ALA A N 1
ATOM 1481 C CA . ALA A 1 183 ? -7.034 -3.990 -6.505 1.00 89.12 183 ALA A CA 1
ATOM 1482 C C . ALA A 1 183 ? -6.027 -4.292 -7.625 1.00 89.12 183 ALA A C 1
ATOM 1484 O O . ALA A 1 183 ? -4.841 -3.987 -7.487 1.00 89.12 183 ALA A O 1
ATOM 1485 N N . GLU A 1 184 ? -6.495 -4.808 -8.763 1.00 92.81 184 GLU A N 1
ATOM 1486 C CA . GLU A 1 184 ? -5.649 -5.106 -9.925 1.00 92.81 184 GLU A CA 1
ATOM 1487 C C . GLU A 1 184 ? -5.043 -3.839 -10.523 1.00 92.81 184 GLU A C 1
ATOM 1489 O O . GLU A 1 184 ? -3.849 -3.789 -10.829 1.00 92.81 184 GLU A O 1
ATOM 1494 N N . ARG A 1 185 ? -5.833 -2.765 -10.614 1.00 91.19 185 ARG A N 1
ATOM 1495 C CA . ARG A 1 185 ? -5.337 -1.460 -11.048 1.00 91.19 185 ARG A CA 1
ATOM 1496 C C . ARG A 1 185 ? -4.239 -0.944 -10.124 1.00 91.19 185 ARG A C 1
ATOM 1498 O O . ARG A 1 185 ? -3.215 -0.466 -10.613 1.00 91.19 185 ARG A O 1
ATOM 1505 N N . GLN A 1 186 ? -4.450 -0.998 -8.810 1.00 87.94 186 GLN A N 1
ATOM 1506 C CA . GLN A 1 186 ? -3.493 -0.485 -7.833 1.00 87.94 186 GLN A CA 1
ATOM 1507 C C . GLN A 1 186 ? -2.209 -1.323 -7.818 1.00 87.94 186 GLN A C 1
ATOM 1509 O O . GLN A 1 186 ? -1.123 -0.748 -7.778 1.00 87.94 186 GLN A O 1
ATOM 1514 N N . HIS A 1 187 ? -2.319 -2.647 -7.946 1.00 93.38 187 HIS A N 1
ATOM 1515 C CA . HIS A 1 187 ? -1.181 -3.550 -8.113 1.00 93.38 187 HIS A CA 1
ATOM 1516 C C . HIS A 1 187 ? -0.340 -3.184 -9.347 1.00 93.38 187 HIS A C 1
ATOM 1518 O O . HIS A 1 187 ? 0.856 -2.898 -9.234 1.00 93.38 187 HIS A O 1
ATOM 1524 N N . THR A 1 188 ? -0.974 -3.110 -10.522 1.00 93.88 188 THR A N 1
ATOM 1525 C CA . THR A 1 188 ? -0.307 -2.775 -11.791 1.00 93.88 188 THR A CA 1
ATOM 1526 C C . THR A 1 188 ? 0.316 -1.382 -11.754 1.00 93.88 188 THR A C 1
ATOM 1528 O O . THR A 1 188 ? 1.448 -1.182 -12.200 1.00 93.88 188 THR A O 1
ATOM 1531 N N . LYS A 1 189 ? -0.390 -0.411 -11.168 1.00 89.12 189 LYS A N 1
ATOM 1532 C CA . LYS A 1 189 ? 0.119 0.948 -10.983 1.00 89.12 189 LYS A CA 1
ATOM 1533 C C . LYS A 1 189 ? 1.364 0.974 -10.100 1.00 89.12 189 LYS A C 1
ATOM 1535 O O . LYS A 1 189 ? 2.335 1.627 -10.475 1.00 89.12 189 LYS A O 1
ATOM 1540 N N . THR A 1 190 ? 1.359 0.278 -8.962 1.00 88.12 190 THR A N 1
ATOM 1541 C CA . THR A 1 190 ? 2.516 0.248 -8.060 1.00 88.12 190 THR A CA 1
ATOM 1542 C C . THR A 1 190 ? 3.743 -0.322 -8.771 1.00 88.12 190 THR A C 1
ATOM 1544 O O . THR A 1 190 ? 4.783 0.329 -8.749 1.00 88.12 190 THR A O 1
ATOM 1547 N N . LEU A 1 191 ? 3.615 -1.436 -9.504 1.00 93.56 191 LEU A N 1
ATOM 1548 C CA . LEU A 1 191 ? 4.718 -2.000 -10.299 1.00 93.56 191 LEU A CA 1
ATOM 1549 C C . LEU A 1 191 ? 5.282 -1.004 -11.327 1.00 93.56 191 LEU A C 1
ATOM 1551 O O . LEU A 1 191 ? 6.502 -0.836 -11.431 1.00 93.56 191 LEU A O 1
ATOM 1555 N N . LEU A 1 192 ? 4.404 -0.303 -12.053 1.00 89.50 192 LEU A N 1
ATOM 1556 C CA . LEU A 1 192 ? 4.810 0.720 -13.017 1.00 89.50 192 LEU A CA 1
ATOM 1557 C C . LEU A 1 192 ? 5.557 1.874 -12.333 1.00 89.50 192 LEU A C 1
ATOM 1559 O O . LEU A 1 192 ? 6.607 2.305 -12.815 1.00 89.50 192 LEU A O 1
ATOM 1563 N N . GLU A 1 193 ? 5.059 2.355 -11.193 1.00 86.19 193 GLU A N 1
ATOM 1564 C CA . GLU A 1 193 ? 5.730 3.382 -10.392 1.00 86.19 193 GLU A CA 1
ATOM 1565 C C . GLU A 1 193 ? 7.124 2.927 -9.934 1.00 86.19 193 GLU A C 1
ATOM 1567 O O . GLU A 1 193 ? 8.060 3.730 -9.971 1.00 86.19 193 GLU A O 1
ATOM 1572 N N . GLY A 1 194 ? 7.304 1.646 -9.597 1.00 89.00 194 GLY A N 1
ATOM 1573 C CA . GLY A 1 194 ? 8.608 1.050 -9.298 1.00 89.00 194 GLY A CA 1
ATOM 1574 C C . GLY A 1 194 ? 9.591 1.103 -10.465 1.00 89.00 194 GLY A C 1
ATOM 1575 O O . GLY A 1 194 ? 10.745 1.505 -10.285 1.00 89.00 194 GLY A O 1
ATOM 1576 N N . VAL A 1 195 ? 9.153 0.745 -11.677 1.00 88.62 195 VAL A N 1
ATOM 1577 C CA . VAL A 1 195 ? 10.009 0.808 -12.878 1.00 88.62 195 VAL A CA 1
ATOM 1578 C C . VAL A 1 195 ? 10.430 2.251 -13.168 1.00 88.62 195 VAL A C 1
ATOM 1580 O O . VAL A 1 195 ? 11.606 2.530 -13.427 1.00 88.62 195 VAL A O 1
ATOM 1583 N N . LEU A 1 196 ? 9.485 3.190 -13.081 1.00 83.44 196 LEU A N 1
ATOM 1584 C CA . LEU A 1 196 ? 9.751 4.620 -13.257 1.00 83.4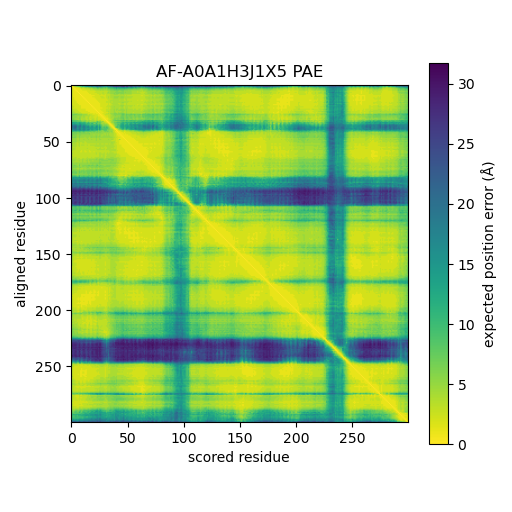4 196 LEU A CA 1
ATOM 1585 C C . LEU A 1 196 ? 10.699 5.156 -12.171 1.00 83.44 196 LEU A C 1
ATOM 1587 O O . LEU A 1 196 ? 11.587 5.972 -12.459 1.00 83.44 196 LEU A O 1
ATOM 1591 N N . ALA A 1 197 ? 10.542 4.685 -10.934 1.00 82.94 197 ALA A N 1
ATOM 1592 C CA . ALA A 1 197 ? 11.400 5.022 -9.811 1.00 82.94 197 ALA A CA 1
ATOM 1593 C C . ALA A 1 197 ? 12.846 4.568 -10.017 1.00 82.94 197 ALA A C 1
ATOM 1595 O O . ALA A 1 197 ? 13.764 5.387 -9.895 1.00 82.94 197 ALA A O 1
ATOM 1596 N N . HIS A 1 198 ? 13.052 3.302 -10.388 1.00 84.56 198 HIS A N 1
ATOM 1597 C CA . HIS A 1 198 ? 14.380 2.766 -10.692 1.00 84.56 198 HIS A CA 1
ATOM 1598 C C . HIS A 1 198 ? 15.048 3.540 -11.828 1.00 84.56 198 HIS A C 1
ATOM 1600 O O . HIS A 1 198 ? 16.149 4.072 -11.655 1.00 84.56 198 HIS A O 1
ATOM 1606 N N . GLY A 1 199 ? 14.341 3.718 -12.949 1.00 76.25 199 GLY A N 1
ATOM 1607 C CA . GLY A 1 199 ? 14.860 4.469 -14.088 1.00 76.25 199 GLY A CA 1
ATOM 1608 C C . GLY A 1 199 ? 15.275 5.887 -13.696 1.00 76.25 199 GLY A C 1
ATOM 1609 O O . GLY A 1 199 ? 16.358 6.346 -14.054 1.00 76.25 199 GLY A O 1
ATOM 1610 N N . THR A 1 200 ? 14.479 6.574 -12.874 1.00 75.19 200 THR A N 1
ATOM 1611 C CA . THR A 1 200 ? 14.824 7.925 -12.407 1.00 75.19 200 THR A CA 1
ATOM 1612 C C . THR A 1 200 ? 16.061 7.942 -11.506 1.00 75.19 200 THR A C 1
ATOM 1614 O O . THR A 1 200 ? 16.901 8.834 -11.655 1.00 75.19 200 THR A O 1
ATOM 1617 N N . ARG A 1 201 ? 16.225 6.948 -10.621 1.00 75.38 201 ARG A N 1
ATOM 1618 C CA . ARG A 1 201 ? 17.433 6.787 -9.788 1.00 75.38 201 ARG A CA 1
ATOM 1619 C C . ARG A 1 201 ? 18.691 6.560 -10.626 1.00 75.38 201 ARG A C 1
ATOM 1621 O O . ARG A 1 201 ? 19.768 7.012 -10.246 1.00 75.38 201 ARG A O 1
ATOM 1628 N N . ARG A 1 202 ? 18.558 5.904 -11.780 1.00 76.75 202 ARG A N 1
ATOM 1629 C CA . ARG A 1 202 ? 19.670 5.563 -12.682 1.00 76.75 202 ARG A CA 1
ATOM 1630 C C . ARG A 1 202 ? 19.891 6.569 -13.826 1.00 76.75 202 ARG A C 1
ATOM 1632 O O . ARG A 1 202 ? 20.637 6.282 -14.755 1.00 76.75 202 ARG A O 1
ATOM 1639 N N . GLY A 1 203 ? 19.321 7.775 -13.739 1.00 66.31 203 GLY A N 1
ATOM 1640 C CA . GLY A 1 203 ? 19.580 8.867 -14.694 1.00 66.31 203 GLY A CA 1
ATOM 1641 C C . GLY A 1 203 ? 18.457 9.144 -15.698 1.00 66.31 203 GLY A C 1
ATOM 1642 O O . GLY A 1 203 ? 18.620 10.001 -16.564 1.00 66.31 203 GLY A O 1
ATOM 1643 N N . GLY A 1 204 ? 17.309 8.486 -15.542 1.00 67.31 204 GLY A N 1
ATOM 1644 C CA . GLY A 1 204 ? 16.093 8.681 -16.326 1.00 67.31 204 GLY A CA 1
ATOM 1645 C C . GLY A 1 204 ? 15.641 7.408 -17.045 1.00 67.31 204 GLY A C 1
ATOM 1646 O O . GLY A 1 204 ? 16.427 6.502 -17.304 1.00 67.31 204 GLY A O 1
ATOM 1647 N N . ILE A 1 205 ? 14.358 7.366 -17.406 1.00 70.62 205 ILE A N 1
ATOM 1648 C CA . ILE A 1 205 ? 13.772 6.324 -18.257 1.00 70.62 205 ILE A CA 1
ATOM 1649 C C . ILE A 1 205 ? 13.330 6.935 -19.585 1.00 70.62 205 ILE A C 1
ATOM 1651 O O . ILE A 1 205 ? 12.783 8.041 -19.624 1.00 70.62 205 ILE A O 1
ATOM 1655 N N . THR A 1 206 ? 13.602 6.244 -20.692 1.00 75.69 206 THR A N 1
ATOM 1656 C CA . THR A 1 206 ? 13.220 6.751 -22.012 1.00 75.69 206 THR A CA 1
ATOM 1657 C C . THR A 1 206 ? 11.741 6.476 -22.294 1.00 75.69 206 THR A C 1
ATOM 1659 O O . THR A 1 206 ? 11.210 5.454 -21.864 1.00 75.69 206 THR A O 1
ATOM 1662 N N . PRO A 1 207 ? 11.066 7.331 -23.081 1.00 74.94 207 PRO A N 1
ATOM 1663 C CA . PRO A 1 207 ? 9.689 7.081 -23.504 1.00 74.94 207 PRO A CA 1
ATOM 1664 C C . PRO A 1 207 ? 9.517 5.754 -24.251 1.00 74.94 207 PRO A C 1
ATOM 1666 O O . PRO A 1 207 ? 8.478 5.120 -24.142 1.00 74.94 207 PRO A O 1
ATOM 1669 N N . THR A 1 208 ? 10.532 5.336 -25.011 1.00 76.62 208 THR A N 1
ATOM 1670 C CA . THR A 1 208 ? 10.536 4.043 -25.704 1.00 76.62 208 THR A CA 1
ATOM 1671 C C . THR A 1 208 ? 10.521 2.890 -24.707 1.00 76.62 208 THR A C 1
ATOM 1673 O O . THR A 1 208 ? 9.659 2.030 -24.816 1.00 76.62 208 THR A O 1
ATOM 1676 N N . ALA A 1 209 ? 11.379 2.933 -23.682 1.00 76.81 209 ALA A N 1
ATOM 1677 C CA . ALA A 1 209 ? 11.408 1.912 -22.635 1.00 76.81 209 ALA A CA 1
ATOM 1678 C C . ALA A 1 209 ? 10.093 1.837 -21.842 1.00 76.81 209 ALA A C 1
ATOM 1680 O O . ALA A 1 209 ? 9.699 0.759 -21.423 1.00 76.81 209 ALA A O 1
ATOM 1681 N N . VAL A 1 210 ? 9.392 2.963 -21.657 1.00 80.00 210 VAL A N 1
ATOM 1682 C CA . VAL A 1 210 ? 8.067 2.978 -21.011 1.00 80.00 210 VAL A CA 1
ATOM 1683 C C . VAL A 1 210 ? 7.009 2.309 -21.897 1.00 80.00 210 VAL A C 1
ATOM 1685 O O . VAL A 1 210 ? 6.218 1.517 -21.400 1.00 80.00 210 VAL A O 1
ATOM 1688 N N . ARG A 1 211 ? 7.021 2.555 -23.215 1.00 81.75 211 ARG A N 1
ATOM 1689 C CA . ARG A 1 211 ? 6.109 1.879 -24.159 1.00 81.75 211 ARG A CA 1
ATOM 1690 C C . ARG A 1 211 ? 6.368 0.383 -24.287 1.00 81.75 211 ARG A C 1
ATOM 1692 O O . ARG A 1 211 ? 5.429 -0.368 -24.507 1.00 81.75 211 ARG A O 1
ATOM 1699 N N . GLU A 1 212 ? 7.621 -0.048 -24.155 1.00 88.00 212 GLU A N 1
ATOM 1700 C CA . GLU A 1 212 ? 7.982 -1.473 -24.144 1.00 88.00 212 GLU A CA 1
ATOM 1701 C C . GLU A 1 212 ? 7.327 -2.238 -22.984 1.00 88.00 212 GLU A C 1
ATOM 1703 O O . GLU A 1 212 ? 7.150 -3.441 -23.099 1.00 88.00 212 GLU A O 1
ATOM 1708 N N . LEU A 1 213 ? 6.912 -1.553 -21.910 1.00 86.06 213 LEU A N 1
ATOM 1709 C CA . LEU A 1 213 ? 6.129 -2.129 -20.804 1.00 86.06 213 LEU A CA 1
ATOM 1710 C C . LEU A 1 213 ? 4.627 -2.209 -21.122 1.00 86.06 213 LEU A C 1
ATOM 1712 O O . LEU A 1 213 ? 3.811 -2.418 -20.233 1.00 86.06 213 LEU A O 1
ATOM 1716 N N . GLY A 1 214 ? 4.239 -1.907 -22.359 1.00 84.62 214 GLY A N 1
ATOM 1717 C CA 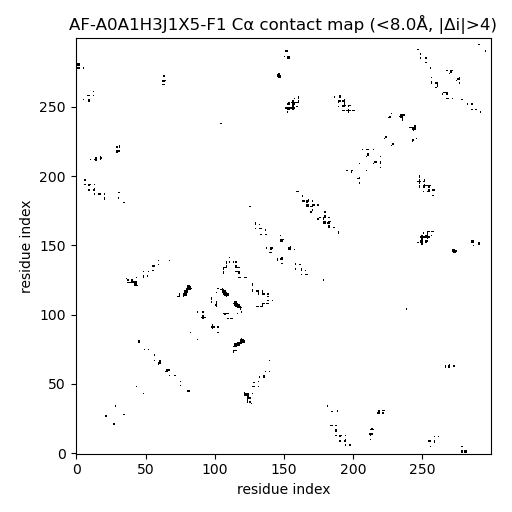. GLY A 1 214 ? 2.855 -1.806 -22.784 1.00 84.62 214 GLY A CA 1
ATOM 1718 C C . GLY A 1 214 ? 2.257 -0.408 -22.640 1.00 84.62 214 GLY A C 1
ATOM 1719 O O . GLY A 1 214 ? 1.279 -0.147 -23.320 1.00 84.62 214 GLY A O 1
ATOM 1720 N N . VAL A 1 215 ? 2.802 0.530 -21.853 1.00 83.25 215 VAL A N 1
ATOM 1721 C CA . VAL A 1 215 ? 2.204 1.868 -21.583 1.00 83.25 215 VAL A CA 1
ATOM 1722 C C . VAL A 1 215 ? 1.717 2.592 -22.860 1.00 83.25 215 VAL A C 1
ATOM 1724 O O . VAL A 1 215 ? 2.479 2.732 -23.819 1.00 83.25 215 VAL A O 1
ATOM 1727 N N . THR A 1 216 ? 0.447 3.033 -22.894 1.00 85.44 216 THR A N 1
ATOM 1728 C CA . THR A 1 216 ? -0.154 3.651 -24.096 1.00 85.44 216 THR A CA 1
ATOM 1729 C C . THR A 1 216 ? 0.416 5.046 -24.341 1.00 85.44 216 THR A C 1
ATOM 1731 O O . THR A 1 216 ? 1.004 5.656 -23.451 1.00 85.44 216 THR A O 1
ATOM 1734 N N . ASP A 1 217 ? 0.228 5.606 -25.541 1.00 83.50 217 ASP A N 1
ATOM 1735 C CA . ASP A 1 217 ? 0.617 7.000 -25.793 1.00 83.50 217 ASP A CA 1
ATOM 1736 C C . ASP A 1 217 ? -0.197 7.995 -24.948 1.00 83.50 217 ASP A C 1
ATOM 1738 O O . ASP A 1 217 ? 0.348 9.026 -24.553 1.00 83.50 217 ASP A O 1
ATOM 1742 N N . GLU A 1 218 ? -1.456 7.682 -24.627 1.00 82.25 218 GLU A N 1
ATOM 1743 C CA . GLU A 1 218 ? -2.291 8.482 -23.722 1.00 82.25 218 GLU A CA 1
ATOM 1744 C C . GLU A 1 218 ? -1.760 8.438 -22.288 1.00 82.25 218 GLU A C 1
ATOM 1746 O O . GLU A 1 218 ? -1.559 9.488 -21.685 1.00 82.25 218 GLU A O 1
ATOM 1751 N N . GLU A 1 219 ? -1.427 7.255 -21.765 1.00 75.88 219 GLU A N 1
ATOM 1752 C CA . GLU A 1 219 ? -0.792 7.105 -20.451 1.00 75.88 219 GLU A CA 1
ATOM 1753 C C . GLU A 1 219 ? 0.595 7.729 -20.404 1.00 75.88 219 GLU A C 1
ATOM 1755 O O . GLU A 1 219 ? 0.963 8.354 -19.418 1.00 75.88 219 GLU A O 1
ATOM 1760 N N . LEU A 1 220 ? 1.382 7.595 -21.467 1.00 75.75 220 LEU A N 1
ATOM 1761 C CA . LEU A 1 220 ? 2.692 8.218 -21.561 1.00 75.75 220 LEU A CA 1
ATOM 1762 C C . LEU A 1 220 ? 2.566 9.744 -21.609 1.00 75.75 220 LEU A C 1
ATOM 1764 O O . LEU A 1 220 ? 3.369 10.446 -20.992 1.00 75.75 220 LEU A O 1
ATOM 1768 N N . ALA A 1 221 ? 1.583 10.275 -22.340 1.00 75.31 221 ALA A N 1
ATOM 1769 C CA . ALA A 1 221 ? 1.269 11.698 -22.337 1.00 75.31 221 ALA A CA 1
ATOM 1770 C C . ALA A 1 221 ? 0.798 12.145 -20.950 1.00 75.31 221 ALA A C 1
ATOM 1772 O O . ALA A 1 221 ? 1.281 13.167 -20.460 1.00 75.31 221 ALA A O 1
ATOM 1773 N N . ALA A 1 222 ? -0.046 11.350 -20.289 1.00 72.19 222 ALA A N 1
ATOM 1774 C CA . ALA A 1 222 ? -0.486 11.582 -18.926 1.00 72.19 222 ALA A CA 1
ATOM 1775 C C . ALA A 1 222 ? 0.716 11.604 -17.979 1.00 72.19 222 ALA A C 1
ATOM 1777 O O . ALA A 1 222 ? 0.949 12.640 -17.381 1.00 72.19 222 ALA A O 1
ATOM 1778 N N . LEU A 1 223 ? 1.575 10.583 -17.953 1.00 68.56 223 LEU A N 1
ATOM 1779 C CA . LEU A 1 223 ? 2.824 10.519 -17.178 1.00 68.56 223 LEU A CA 1
ATOM 1780 C C . LEU A 1 223 ? 3.770 11.701 -17.443 1.00 68.56 223 LEU A C 1
ATOM 1782 O O . LEU A 1 223 ? 4.432 12.178 -16.525 1.00 68.56 223 LEU A O 1
ATOM 1786 N N . ARG A 1 224 ? 3.851 12.176 -18.691 1.00 65.44 224 ARG A N 1
ATOM 1787 C CA . ARG A 1 224 ? 4.670 13.341 -19.075 1.00 65.44 224 ARG A CA 1
ATOM 1788 C C . ARG A 1 224 ? 4.069 14.670 -18.627 1.00 65.44 224 ARG A C 1
ATOM 1790 O O . ARG A 1 224 ? 4.814 15.595 -18.316 1.00 65.44 224 ARG A O 1
ATOM 1797 N N . SER A 1 225 ? 2.745 14.780 -18.678 1.00 60.56 225 SER A N 1
ATOM 1798 C CA . SER A 1 225 ? 1.987 15.953 -18.229 1.00 60.56 225 SER A CA 1
ATOM 1799 C C . SER A 1 225 ? 1.869 15.996 -16.705 1.00 60.56 225 SER A C 1
ATOM 1801 O O . SER A 1 225 ? 1.848 17.064 -16.094 1.00 60.56 225 SER A O 1
ATOM 1803 N N . HIS A 1 226 ? 1.866 14.813 -16.098 1.00 51.38 226 HIS A N 1
ATOM 1804 C CA . HIS A 1 226 ? 1.975 14.581 -14.681 1.00 51.38 226 HIS A CA 1
ATOM 1805 C C . HIS A 1 226 ? 3.362 15.051 -14.249 1.00 51.38 226 HIS A C 1
ATOM 1807 O O . HIS A 1 226 ? 4.351 14.893 -14.964 1.00 51.38 226 HIS A O 1
ATOM 1813 N N . ARG A 1 227 ? 3.443 15.678 -13.077 1.00 46.69 227 ARG A N 1
ATOM 1814 C CA . ARG A 1 227 ? 4.597 16.460 -12.594 1.00 46.69 227 ARG A CA 1
ATOM 1815 C C . ARG A 1 227 ? 5.843 15.620 -12.233 1.00 46.69 227 ARG A C 1
ATOM 1817 O O . ARG A 1 227 ? 6.549 15.932 -11.278 1.00 46.69 227 ARG A O 1
ATOM 1824 N N . LEU A 1 228 ? 6.119 14.543 -12.967 1.00 42.81 228 LEU A N 1
ATOM 1825 C CA . LEU A 1 228 ? 7.124 13.520 -12.673 1.00 42.81 228 LEU A CA 1
ATOM 1826 C C . LEU A 1 228 ? 8.563 13.912 -13.082 1.00 42.81 228 LEU A C 1
ATOM 1828 O O . LEU A 1 228 ? 9.498 13.220 -12.696 1.00 42.81 228 LEU A O 1
ATOM 1832 N N . TRP A 1 229 ? 8.794 15.029 -13.793 1.00 38.28 229 TRP A N 1
ATOM 1833 C CA . TRP A 1 229 ? 10.132 15.452 -14.270 1.00 38.28 229 TRP A CA 1
ATOM 1834 C C . TRP A 1 229 ? 10.544 16.901 -13.849 1.00 38.28 229 TRP A C 1
ATOM 1836 O O . TRP A 1 229 ? 10.600 17.784 -14.694 1.00 38.28 229 TRP A O 1
ATOM 1846 N N . ARG A 1 230 ? 10.931 17.095 -12.561 1.00 36.84 230 ARG A N 1
ATOM 1847 C CA . ARG A 1 230 ? 11.772 18.181 -11.919 1.00 36.84 230 ARG A CA 1
ATOM 1848 C C . ARG A 1 230 ? 11.329 19.677 -12.051 1.00 36.84 230 ARG A C 1
ATOM 1850 O O . ARG A 1 230 ? 10.613 19.993 -12.987 1.00 36.84 230 ARG A O 1
ATOM 1857 N N . PRO A 1 231 ? 11.850 20.680 -11.278 1.00 38.06 231 PRO A N 1
ATOM 1858 C CA . PRO A 1 231 ? 12.396 20.790 -9.903 1.00 38.06 231 PRO A CA 1
ATOM 1859 C C . PRO A 1 231 ? 11.663 21.850 -8.999 1.00 38.06 231 PRO A C 1
ATOM 1861 O O . PRO A 1 231 ? 11.146 22.841 -9.492 1.00 38.06 231 PRO A O 1
ATOM 1864 N N . LEU A 1 232 ? 11.726 21.696 -7.663 1.00 27.11 232 LEU A N 1
ATOM 1865 C CA . LEU A 1 232 ? 11.409 22.685 -6.589 1.00 27.11 232 LEU A CA 1
ATOM 1866 C C . LEU A 1 232 ? 9.973 23.277 -6.453 1.00 27.11 232 LEU A C 1
ATOM 1868 O O . LEU A 1 232 ? 9.654 24.307 -7.036 1.00 27.11 232 LEU A O 1
ATOM 1872 N N . GLY A 1 233 ? 9.226 22.729 -5.473 1.00 27.69 233 GLY A N 1
ATOM 1873 C CA . GLY A 1 233 ? 8.109 23.356 -4.723 1.00 27.69 233 GLY A CA 1
ATOM 1874 C C . GLY A 1 233 ? 6.742 23.359 -5.432 1.00 27.69 233 GLY A C 1
ATOM 1875 O O . GLY A 1 233 ? 6.681 23.586 -6.629 1.00 27.69 233 GLY A O 1
ATOM 1876 N N . TYR A 1 234 ? 5.580 23.122 -4.807 1.00 23.36 234 TYR A N 1
ATOM 1877 C CA . TYR A 1 234 ? 5.161 22.788 -3.431 1.00 23.36 234 TYR A CA 1
ATOM 1878 C C . TYR A 1 234 ? 4.459 21.410 -3.415 1.00 23.36 234 TYR A C 1
ATOM 1880 O O . TYR A 1 234 ? 3.882 21.013 -4.423 1.00 23.36 234 TYR A O 1
ATOM 1888 N N . LEU A 1 235 ? 4.493 20.708 -2.273 1.00 28.84 235 LEU A N 1
ATOM 1889 C CA . LEU A 1 235 ? 4.037 19.315 -2.098 1.00 28.84 235 LEU A CA 1
ATOM 1890 C C . LEU A 1 235 ? 2.739 19.182 -1.298 1.00 28.84 235 LEU A C 1
ATOM 1892 O O . LEU A 1 235 ? 2.431 20.073 -0.500 1.00 28.84 235 LEU A O 1
ATOM 1896 N N . ARG A 1 236 ? 2.075 18.017 -1.402 1.00 25.70 236 ARG A N 1
ATOM 1897 C CA . ARG A 1 236 ? 1.159 17.506 -0.364 1.00 25.70 236 ARG A CA 1
ATOM 1898 C C . ARG A 1 236 ? 1.189 15.974 -0.207 1.00 25.70 236 ARG A C 1
ATOM 1900 O O . ARG A 1 236 ? 0.990 15.274 -1.192 1.00 25.70 236 ARG A O 1
ATOM 1907 N N . PRO A 1 237 ? 1.359 15.472 1.033 1.00 33.47 237 PRO A N 1
ATOM 1908 C CA . PRO A 1 237 ? 1.016 14.115 1.454 1.00 33.47 237 PRO A CA 1
ATOM 1909 C C . PRO A 1 237 ? -0.334 14.048 2.208 1.00 33.47 237 PRO A C 1
ATOM 1911 O O . PRO A 1 237 ? -0.779 15.040 2.792 1.00 33.47 237 PRO A O 1
ATOM 1914 N N . ARG A 1 238 ? -0.928 12.844 2.226 1.00 34.53 238 ARG A N 1
ATOM 1915 C CA . ARG A 1 238 ? -1.965 12.262 3.120 1.00 34.53 238 ARG A CA 1
ATOM 1916 C C . ARG A 1 238 ? -3.289 12.956 3.433 1.00 34.53 238 ARG A C 1
ATOM 1918 O O . ARG A 1 238 ? -4.222 12.284 3.853 1.00 34.53 238 ARG A O 1
ATOM 1925 N N . TYR A 1 239 ? -3.436 14.244 3.190 1.00 30.44 239 TYR A N 1
ATOM 1926 C CA . TYR A 1 239 ? -4.761 14.801 2.940 1.00 30.44 239 TYR A CA 1
ATOM 1927 C C . TYR A 1 239 ? -5.075 14.526 1.478 1.00 30.44 239 TYR A C 1
ATOM 1929 O O . TYR A 1 239 ? -4.140 14.462 0.673 1.00 30.44 239 TYR A O 1
ATOM 1937 N N . LEU A 1 240 ? -6.356 14.434 1.099 1.00 32.50 240 LEU A N 1
ATOM 1938 C CA . LEU A 1 240 ? -6.713 14.667 -0.302 1.00 32.50 240 LEU A CA 1
ATOM 1939 C C . LEU A 1 240 ? -5.870 15.862 -0.771 1.00 32.50 240 LEU A C 1
ATOM 1941 O O . LEU A 1 240 ? -5.767 16.828 -0.010 1.00 32.50 240 LEU A O 1
ATOM 1945 N N . TRP A 1 241 ? -5.215 15.744 -1.925 1.00 33.06 241 TRP A N 1
ATOM 1946 C CA . TRP A 1 241 ? -4.947 16.797 -2.914 1.00 33.06 241 TRP A CA 1
ATOM 1947 C C . TRP A 1 241 ? -3.866 16.326 -3.896 1.00 33.06 241 TRP A C 1
ATOM 1949 O O . TRP A 1 241 ? -2.843 15.767 -3.519 1.00 33.06 241 TRP A O 1
ATOM 1959 N N . SER A 1 242 ? -4.139 16.588 -5.168 1.00 30.70 242 SER A N 1
ATOM 1960 C CA . SER A 1 242 ? -3.350 16.278 -6.361 1.00 30.70 242 SER A CA 1
ATOM 1961 C C . SER A 1 242 ? -1.860 16.678 -6.331 1.00 30.70 242 SER A C 1
ATOM 1963 O O . SER A 1 242 ? -1.446 17.594 -5.623 1.00 30.70 242 SER A O 1
ATOM 1965 N N . ASP A 1 243 ? -1.111 16.064 -7.251 1.00 36.28 243 ASP A N 1
ATOM 1966 C CA . ASP A 1 243 ? 0.096 16.506 -7.966 1.00 36.28 243 ASP A CA 1
ATOM 1967 C C . ASP A 1 243 ? 1.259 17.179 -7.188 1.00 36.28 243 ASP A C 1
ATOM 1969 O O . ASP A 1 243 ? 1.554 18.335 -7.477 1.00 36.28 243 ASP A O 1
ATOM 1973 N N . VAL A 1 244 ? 1.977 16.492 -6.278 1.00 34.41 244 VAL A N 1
ATOM 1974 C CA . VAL A 1 244 ? 3.477 16.455 -6.166 1.00 34.41 244 VAL A CA 1
ATOM 1975 C C . VAL A 1 244 ? 3.927 15.709 -4.887 1.00 34.41 244 VAL A C 1
ATOM 1977 O O . VAL A 1 244 ? 3.759 16.232 -3.784 1.00 34.41 244 VAL A O 1
ATOM 1980 N N . ALA A 1 245 ? 4.645 14.585 -5.067 1.00 41.16 245 ALA A N 1
ATOM 1981 C CA . ALA A 1 245 ? 5.915 14.213 -4.409 1.00 41.16 245 ALA A CA 1
ATOM 1982 C C . ALA A 1 245 ? 6.499 12.946 -5.072 1.00 41.16 245 ALA A C 1
ATOM 1984 O O . ALA A 1 245 ? 5.891 11.882 -5.014 1.00 41.16 245 ALA A O 1
ATOM 1985 N N . PHE A 1 246 ? 7.684 13.038 -5.683 1.00 48.75 246 PHE A N 1
ATOM 1986 C CA . PHE A 1 246 ? 8.423 11.861 -6.149 1.00 48.75 246 PHE A CA 1
ATOM 1987 C C . PHE A 1 246 ? 9.438 11.477 -5.071 1.00 48.75 246 PHE A C 1
ATOM 1989 O O . PHE A 1 246 ? 10.456 12.156 -4.923 1.00 48.75 246 PHE A O 1
ATOM 1996 N N . LEU A 1 247 ? 9.141 10.431 -4.297 1.00 61.19 247 LEU A N 1
ATOM 1997 C CA . LEU A 1 247 ? 10.167 9.696 -3.560 1.00 61.19 247 LEU A CA 1
ATOM 1998 C C . LEU A 1 247 ? 10.300 8.359 -4.297 1.00 61.19 247 LEU A C 1
ATOM 2000 O O . LEU A 1 247 ? 9.545 7.431 -4.006 1.00 61.19 247 LEU A O 1
ATOM 2004 N N . PRO A 1 248 ? 11.176 8.273 -5.315 1.00 66.69 248 PRO A N 1
ATOM 2005 C CA . PRO A 1 248 ? 11.337 7.042 -6.088 1.00 66.69 248 PRO A CA 1
ATOM 2006 C C . PRO A 1 248 ? 11.588 5.852 -5.166 1.00 66.69 248 PRO A C 1
ATOM 2008 O O . PRO A 1 248 ? 11.178 4.736 -5.437 1.00 66.69 248 PRO A O 1
ATOM 2011 N N . GLU A 1 249 ? 12.231 6.103 -4.038 1.00 84.06 249 GLU A N 1
ATOM 2012 C CA . GLU A 1 249 ? 12.543 5.118 -3.028 1.00 84.06 249 GLU A CA 1
ATOM 2013 C C . GLU A 1 249 ? 11.316 4.426 -2.422 1.00 84.06 249 GLU A C 1
ATOM 2015 O O . GLU A 1 249 ? 11.387 3.214 -2.236 1.00 84.06 249 GLU A O 1
ATOM 2020 N N . TYR A 1 250 ? 10.202 5.129 -2.141 1.00 83.88 250 TYR A N 1
ATOM 2021 C CA . TYR A 1 250 ? 9.004 4.442 -1.622 1.00 83.88 250 TYR A CA 1
ATOM 2022 C C . TYR A 1 250 ? 8.401 3.546 -2.699 1.00 83.88 250 TYR A C 1
ATOM 2024 O O . TYR A 1 250 ? 8.073 2.398 -2.421 1.00 83.88 250 TYR A O 1
ATOM 2032 N N . ALA A 1 251 ? 8.301 4.052 -3.934 1.00 85.88 251 ALA A N 1
ATOM 2033 C CA . ALA A 1 251 ? 7.654 3.341 -5.031 1.00 85.88 251 ALA A CA 1
ATOM 2034 C C . ALA A 1 251 ? 8.471 2.107 -5.417 1.00 85.88 251 ALA A C 1
ATOM 2036 O O . ALA A 1 251 ? 7.925 1.037 -5.687 1.00 85.88 251 ALA A O 1
ATOM 2037 N N . LEU A 1 252 ? 9.799 2.244 -5.379 1.00 90.69 252 LEU A N 1
ATOM 2038 C CA . LEU A 1 252 ? 10.727 1.145 -5.586 1.00 90.69 252 LEU A CA 1
ATOM 2039 C C . LEU A 1 252 ? 10.610 0.097 -4.476 1.00 90.69 252 LEU A C 1
ATOM 2041 O O . LEU A 1 252 ? 10.546 -1.087 -4.786 1.00 90.69 252 LEU A O 1
ATOM 2045 N N . PHE A 1 253 ? 10.544 0.511 -3.205 1.00 93.88 253 PHE A N 1
ATOM 2046 C CA . PHE A 1 253 ? 10.390 -0.425 -2.089 1.00 93.88 253 PHE A CA 1
ATOM 2047 C C . PHE A 1 253 ? 9.028 -1.135 -2.105 1.00 93.88 253 PHE A C 1
ATOM 2049 O O . PHE A 1 253 ? 8.976 -2.349 -1.938 1.00 93.88 253 PHE A O 1
ATOM 2056 N N . GLY A 1 254 ? 7.930 -0.419 -2.361 1.00 93.56 254 GLY A N 1
ATOM 2057 C CA . GLY A 1 254 ? 6.603 -1.029 -2.471 1.00 93.56 254 GLY A CA 1
ATOM 2058 C C . GLY A 1 254 ? 6.537 -2.047 -3.608 1.00 93.56 254 GLY A C 1
ATOM 2059 O O . GLY A 1 254 ? 6.102 -3.181 -3.414 1.00 93.56 254 GLY A O 1
ATOM 2060 N N . SER A 1 255 ? 7.084 -1.694 -4.773 1.00 95.56 255 SER A N 1
ATOM 2061 C CA . SER A 1 255 ? 7.181 -2.618 -5.910 1.00 95.56 255 SER A CA 1
ATOM 2062 C C . SER A 1 255 ? 8.077 -3.815 -5.629 1.00 95.56 255 SER A C 1
ATOM 2064 O O . SER A 1 255 ? 7.793 -4.907 -6.108 1.00 95.56 255 SER A O 1
ATOM 2066 N N . LEU A 1 256 ? 9.142 -3.637 -4.843 1.00 96.38 256 LEU A N 1
ATOM 2067 C CA . LEU A 1 256 ? 10.023 -4.728 -4.441 1.00 96.38 256 LEU A CA 1
ATOM 2068 C C . LEU A 1 256 ? 9.253 -5.818 -3.701 1.00 96.38 256 LEU A C 1
ATOM 2070 O O . LEU A 1 256 ? 9.477 -6.993 -3.981 1.00 96.38 256 LEU A O 1
ATOM 2074 N N . LEU A 1 257 ? 8.323 -5.461 -2.814 1.00 96.56 257 LEU A N 1
ATOM 2075 C CA . LEU A 1 257 ? 7.510 -6.439 -2.083 1.00 96.56 257 LEU A CA 1
ATOM 2076 C C . LEU A 1 257 ? 6.536 -7.188 -3.003 1.00 96.56 257 LEU A C 1
ATOM 2078 O O . LEU A 1 257 ? 6.439 -8.409 -2.900 1.00 96.56 257 LEU A O 1
ATOM 2082 N N . LEU A 1 258 ? 5.903 -6.490 -3.952 1.00 96.81 258 LEU A N 1
ATOM 2083 C CA . LEU A 1 258 ? 5.023 -7.114 -4.951 1.00 96.81 258 LEU A CA 1
ATOM 2084 C C . LEU A 1 258 ? 5.790 -8.052 -5.892 1.00 96.81 258 LEU A C 1
ATOM 2086 O O . LEU A 1 258 ? 5.368 -9.177 -6.137 1.00 96.81 258 LEU A O 1
ATOM 2090 N N . VAL A 1 259 ? 6.958 -7.622 -6.377 1.00 96.62 259 VAL A N 1
ATOM 2091 C CA . VAL A 1 259 ? 7.851 -8.458 -7.197 1.00 96.62 259 VAL A CA 1
ATOM 2092 C C . VAL A 1 259 ? 8.300 -9.689 -6.426 1.00 96.62 259 VAL A C 1
ATOM 2094 O O . VAL A 1 259 ? 8.345 -10.780 -6.979 1.00 96.62 259 VAL A O 1
ATOM 2097 N N . SER A 1 260 ? 8.619 -9.524 -5.145 1.00 95.31 260 SER A N 1
ATOM 2098 C CA . SER A 1 260 ? 9.049 -10.632 -4.295 1.00 95.31 260 SER A CA 1
ATOM 2099 C C . SER A 1 260 ? 7.958 -11.680 -4.146 1.00 95.31 260 SER A C 1
ATOM 2101 O O . SER A 1 260 ? 8.241 -12.871 -4.209 1.00 95.31 260 SER A O 1
ATOM 2103 N N . GLU A 1 261 ? 6.716 -11.240 -3.992 1.00 94.94 261 GLU A N 1
ATOM 2104 C CA . GLU A 1 261 ? 5.565 -12.128 -3.963 1.00 94.94 261 GLU A CA 1
ATOM 2105 C C . GLU A 1 261 ? 5.348 -12.848 -5.298 1.00 94.94 261 GLU A C 1
ATOM 2107 O O . GLU A 1 261 ? 5.242 -14.069 -5.311 1.00 94.94 261 GLU A O 1
ATOM 2112 N N . ALA A 1 262 ? 5.365 -12.123 -6.420 1.00 94.31 262 ALA A N 1
ATOM 2113 C CA . ALA A 1 262 ? 5.222 -12.712 -7.754 1.00 94.31 262 ALA A CA 1
ATOM 2114 C C . ALA A 1 262 ? 6.383 -13.654 -8.135 1.00 94.31 262 ALA A C 1
ATOM 2116 O O . ALA A 1 262 ? 6.216 -14.542 -8.967 1.00 94.31 262 ALA A O 1
ATOM 2117 N N . ALA A 1 263 ? 7.556 -13.476 -7.524 1.00 92.50 263 ALA A N 1
ATOM 2118 C CA . ALA A 1 263 ? 8.723 -14.343 -7.673 1.00 92.50 263 ALA A CA 1
ATOM 2119 C C . ALA A 1 263 ? 8.759 -15.505 -6.656 1.00 92.50 263 ALA A C 1
ATOM 2121 O O . ALA A 1 263 ? 9.817 -16.110 -6.463 1.00 92.50 263 ALA A O 1
ATOM 2122 N N . ASP A 1 264 ? 7.641 -15.798 -5.981 1.00 92.69 264 ASP A N 1
ATOM 2123 C CA . ASP A 1 264 ? 7.499 -16.867 -4.983 1.00 92.69 264 ASP A CA 1
ATOM 2124 C C . ASP A 1 264 ? 8.521 -16.787 -3.827 1.00 92.69 264 ASP A C 1
ATOM 2126 O O . ASP A 1 264 ? 8.924 -17.796 -3.231 1.00 92.69 264 ASP A O 1
ATOM 2130 N N . ILE A 1 265 ? 8.961 -15.577 -3.460 1.00 93.00 265 ILE A N 1
ATOM 2131 C CA . ILE A 1 265 ? 9.789 -15.394 -2.268 1.00 93.00 265 ILE A CA 1
ATOM 2132 C C . ILE A 1 265 ? 8.927 -15.693 -1.044 1.00 93.00 265 ILE A C 1
ATOM 2134 O O . ILE A 1 265 ? 7.948 -15.011 -0.768 1.00 93.00 265 ILE A O 1
ATOM 2138 N N . SER A 1 266 ? 9.329 -16.696 -0.264 1.00 91.62 266 SER A N 1
ATOM 2139 C CA . SER A 1 266 ? 8.642 -17.075 0.974 1.00 91.62 266 SER A CA 1
ATOM 2140 C C . SER A 1 266 ? 8.507 -15.892 1.940 1.00 91.62 266 SER A C 1
ATOM 2142 O O . SER A 1 266 ? 9.519 -15.336 2.368 1.00 91.62 266 SER A O 1
ATOM 2144 N N . ALA A 1 267 ? 7.269 -15.605 2.357 1.00 92.81 267 ALA A N 1
ATOM 2145 C CA . ALA A 1 267 ? 6.911 -14.589 3.354 1.00 92.81 267 ALA A CA 1
ATOM 2146 C C . ALA A 1 267 ? 7.606 -13.225 3.115 1.00 92.81 267 ALA A C 1
ATOM 2148 O O . ALA A 1 267 ? 8.357 -12.750 3.973 1.00 92.81 267 ALA A O 1
ATOM 2149 N N . PRO A 1 268 ? 7.402 -12.592 1.943 1.00 94.62 268 PRO A N 1
ATOM 2150 C CA . PRO A 1 268 ? 8.201 -11.441 1.525 1.00 94.62 268 PRO A CA 1
ATOM 2151 C C . PRO A 1 268 ? 7.971 -10.225 2.438 1.00 94.62 268 PRO A C 1
ATOM 2153 O O . PRO A 1 268 ? 8.926 -9.550 2.821 1.00 94.62 268 PRO A O 1
ATOM 2156 N N . TYR A 1 269 ? 6.729 -10.010 2.885 1.00 95.69 269 TYR A N 1
ATOM 2157 C CA . TYR A 1 269 ? 6.367 -8.952 3.834 1.00 95.69 269 TYR A CA 1
ATOM 2158 C C . TYR A 1 269 ? 6.999 -9.175 5.206 1.00 95.69 269 TYR A C 1
ATOM 2160 O O . TYR A 1 269 ? 7.702 -8.289 5.682 1.00 95.69 269 TYR A O 1
ATOM 2168 N N . ALA A 1 270 ? 6.838 -10.359 5.805 1.00 95.12 270 ALA A N 1
ATOM 2169 C CA . ALA A 1 270 ? 7.468 -10.698 7.082 1.00 95.12 270 ALA A CA 1
ATOM 2170 C C . ALA A 1 270 ? 9.000 -10.554 7.033 1.00 95.12 270 ALA A C 1
ATOM 2172 O O . ALA A 1 270 ? 9.603 -10.006 7.949 1.00 95.12 270 ALA A O 1
ATOM 2173 N N . ARG A 1 271 ? 9.657 -10.958 5.936 1.00 94.31 271 ARG A N 1
ATOM 2174 C CA . ARG A 1 271 ? 11.111 -10.771 5.761 1.00 94.31 271 ARG A CA 1
ATOM 2175 C C . ARG A 1 271 ? 11.516 -9.308 5.621 1.00 94.31 271 ARG A C 1
ATOM 2177 O O . ARG A 1 271 ? 12.562 -8.910 6.118 1.00 94.31 271 ARG A O 1
ATOM 2184 N N . ALA A 1 272 ? 10.718 -8.485 4.953 1.00 93.44 272 ALA A N 1
ATOM 2185 C CA . ALA A 1 272 ? 10.963 -7.046 4.930 1.00 93.44 272 ALA A CA 1
ATOM 2186 C C . ALA A 1 272 ? 10.698 -6.399 6.302 1.00 93.44 272 ALA A C 1
ATOM 2188 O O . ALA A 1 272 ? 11.382 -5.449 6.680 1.00 93.44 272 ALA A O 1
ATOM 2189 N N . PHE A 1 273 ? 9.745 -6.948 7.057 1.00 93.50 273 PHE A N 1
ATOM 2190 C CA . PHE A 1 273 ? 9.328 -6.485 8.376 1.00 93.50 273 PHE A CA 1
ATOM 2191 C C . PHE A 1 273 ? 10.247 -6.944 9.517 1.00 93.50 273 PHE A C 1
ATOM 2193 O O . PHE A 1 273 ? 10.348 -6.252 10.515 1.00 93.50 273 PHE A O 1
ATOM 2200 N N . HIS A 1 274 ? 10.959 -8.063 9.400 1.00 89.62 274 HIS A N 1
ATOM 2201 C CA . HIS A 1 274 ? 11.891 -8.549 10.434 1.00 89.62 274 HIS A CA 1
ATOM 2202 C C . HIS A 1 274 ? 13.361 -8.497 9.989 1.00 89.62 274 HIS A C 1
ATOM 2204 O O . HIS A 1 274 ? 14.269 -8.774 10.774 1.00 89.62 274 HIS A O 1
ATOM 2210 N N . GLY A 1 275 ? 13.613 -8.111 8.735 1.00 80.38 275 GLY A N 1
ATOM 2211 C CA . GLY A 1 275 ? 14.926 -8.149 8.093 1.00 80.38 275 GLY A CA 1
ATOM 2212 C C . GLY A 1 275 ? 15.237 -9.504 7.435 1.00 80.38 275 GLY A C 1
ATOM 2213 O O . GLY A 1 275 ? 14.506 -10.481 7.581 1.00 80.38 275 GLY A O 1
ATOM 2214 N N . ASN A 1 276 ? 16.361 -9.578 6.712 1.00 83.31 276 ASN A N 1
ATOM 2215 C CA . ASN A 1 276 ? 16.802 -10.741 5.914 1.00 83.31 276 ASN A CA 1
ATOM 2216 C C . ASN A 1 276 ? 15.981 -11.003 4.636 1.00 83.31 276 ASN A C 1
ATOM 2218 O O . ASN A 1 276 ? 15.656 -12.144 4.292 1.00 83.31 276 ASN A O 1
ATOM 2222 N N . HIS A 1 277 ? 15.673 -9.941 3.896 1.00 92.81 277 HIS A N 1
ATOM 2223 C CA . HIS A 1 277 ? 15.027 -10.039 2.590 1.00 92.81 277 HIS A CA 1
ATOM 2224 C C . HIS A 1 277 ? 16.045 -10.406 1.482 1.00 92.81 277 HIS A C 1
ATOM 2226 O O . HIS A 1 277 ? 17.171 -9.916 1.525 1.00 92.81 277 HIS A O 1
ATOM 2232 N N . PRO A 1 278 ? 15.713 -11.209 0.452 1.00 90.75 278 PRO A N 1
ATOM 2233 C CA . PRO A 1 278 ? 16.650 -11.506 -0.643 1.00 90.75 278 PRO A CA 1
ATOM 2234 C C . PRO A 1 278 ? 17.231 -10.255 -1.320 1.00 90.75 278 PRO A C 1
ATOM 2236 O O . PRO A 1 278 ? 18.444 -10.147 -1.455 1.00 90.75 278 PRO A O 1
ATOM 2239 N N . TRP A 1 279 ? 16.384 -9.260 -1.590 1.00 92.00 279 TRP A N 1
ATOM 2240 C CA . TRP A 1 279 ? 16.765 -7.944 -2.128 1.00 92.00 279 TRP A CA 1
ATOM 2241 C C . TRP A 1 279 ? 17.376 -6.974 -1.095 1.00 92.00 279 TRP A C 1
ATOM 2243 O O . TRP A 1 279 ? 17.168 -5.761 -1.185 1.00 92.00 279 TRP A O 1
ATOM 2253 N N . THR A 1 280 ? 18.082 -7.472 -0.068 1.00 90.62 280 THR A N 1
ATOM 2254 C CA . THR A 1 280 ? 18.610 -6.629 1.030 1.00 90.62 280 THR A CA 1
ATOM 2255 C C . THR A 1 280 ? 19.476 -5.489 0.500 1.00 90.62 280 THR A C 1
ATOM 2257 O O . THR A 1 280 ? 19.411 -4.392 1.036 1.00 90.62 280 THR A O 1
ATOM 2260 N N . SER A 1 281 ? 20.221 -5.682 -0.594 1.00 90.31 281 SER A N 1
ATOM 2261 C CA . SER A 1 281 ? 21.063 -4.602 -1.122 1.00 90.31 281 SER A CA 1
ATOM 2262 C C . SER A 1 281 ? 20.253 -3.412 -1.653 1.00 90.31 281 SER A C 1
ATOM 2264 O O . SER A 1 281 ? 20.661 -2.266 -1.469 1.00 90.31 281 SER A O 1
ATOM 2266 N N . VAL A 1 282 ? 19.087 -3.669 -2.258 1.00 90.81 282 VAL A N 1
ATOM 2267 C CA . VAL A 1 282 ? 18.166 -2.627 -2.733 1.00 90.81 282 VAL A CA 1
ATOM 2268 C C . VAL A 1 282 ? 17.536 -1.915 -1.537 1.00 90.81 282 VAL A C 1
ATOM 2270 O O . VAL A 1 282 ? 17.471 -0.686 -1.509 1.00 90.81 282 VAL A O 1
ATOM 2273 N N . ILE A 1 283 ? 17.134 -2.676 -0.514 1.00 92.25 283 ILE A N 1
ATOM 2274 C CA . ILE A 1 283 ? 16.591 -2.131 0.737 1.00 92.25 283 ILE A CA 1
ATOM 2275 C C . ILE A 1 283 ? 17.633 -1.257 1.443 1.00 92.25 283 ILE A C 1
ATOM 2277 O O . ILE A 1 283 ? 17.308 -0.147 1.861 1.00 92.25 283 ILE A O 1
ATOM 2281 N N . ASP A 1 284 ? 18.887 -1.697 1.526 1.00 91.06 284 ASP A N 1
ATOM 2282 C CA . ASP A 1 284 ? 19.988 -0.937 2.121 1.00 91.06 284 ASP A CA 1
ATOM 2283 C C . ASP A 1 284 ? 20.266 0.351 1.333 1.00 91.06 284 ASP A C 1
ATOM 2285 O O . ASP A 1 284 ? 20.447 1.413 1.929 1.00 91.06 284 ASP A O 1
ATOM 2289 N N . GLU A 1 285 ? 20.239 0.301 -0.005 1.00 90.25 285 GLU A N 1
ATOM 2290 C CA . GLU A 1 285 ? 20.410 1.486 -0.859 1.00 90.25 285 GLU A CA 1
ATOM 2291 C C . GLU A 1 285 ? 19.273 2.505 -0.642 1.00 90.25 285 GLU A C 1
ATOM 2293 O O . GLU A 1 285 ? 19.506 3.719 -0.582 1.00 90.25 285 GLU A O 1
ATOM 2298 N N . ILE A 1 286 ? 18.037 2.026 -0.483 1.00 89.25 286 ILE A N 1
ATOM 2299 C CA . ILE A 1 286 ? 16.869 2.854 -0.155 1.00 89.25 286 ILE A CA 1
ATOM 2300 C C . ILE A 1 286 ? 16.985 3.431 1.261 1.00 89.25 286 ILE A C 1
ATOM 2302 O O . ILE A 1 286 ? 16.726 4.616 1.461 1.00 89.25 286 ILE A O 1
ATOM 2306 N N . THR A 1 287 ? 17.423 2.631 2.229 1.00 89.19 287 THR A N 1
ATOM 2307 C CA . THR A 1 287 ? 17.590 3.033 3.635 1.00 89.19 287 THR A CA 1
ATOM 2308 C C . THR A 1 287 ? 18.705 4.063 3.806 1.00 89.19 287 THR A C 1
ATOM 2310 O O . THR A 1 287 ? 18.602 4.977 4.620 1.00 89.19 287 THR A O 1
ATOM 2313 N N . ALA A 1 288 ? 19.775 3.952 3.017 1.00 89.12 288 ALA A N 1
ATOM 2314 C CA . ALA A 1 288 ? 20.862 4.924 2.995 1.00 89.12 288 ALA A CA 1
ATOM 2315 C C . ALA A 1 288 ? 20.476 6.236 2.287 1.00 89.12 288 ALA A C 1
ATOM 2317 O O . ALA A 1 288 ? 21.161 7.254 2.441 1.00 89.12 288 ALA A O 1
ATOM 2318 N N . SER A 1 289 ? 19.395 6.236 1.500 1.00 83.69 289 SER A N 1
ATOM 2319 C CA . SER A 1 289 ? 18.948 7.418 0.768 1.00 83.69 289 SER A CA 1
ATOM 2320 C C . SER A 1 289 ? 18.392 8.450 1.747 1.00 83.69 289 SER A C 1
ATOM 2322 O O . SER A 1 289 ? 17.417 8.215 2.449 1.00 83.69 289 SER A O 1
ATOM 2324 N N . THR A 1 290 ? 19.004 9.634 1.793 1.00 78.50 290 THR A N 1
ATOM 2325 C CA . THR A 1 290 ? 18.570 10.680 2.726 1.00 78.50 290 THR A CA 1
ATOM 2326 C C . THR A 1 290 ? 17.175 11.182 2.350 1.00 78.50 290 THR A C 1
ATOM 2328 O O . THR A 1 290 ? 16.985 11.615 1.207 1.00 78.50 290 THR A O 1
ATOM 2331 N N . PRO A 1 291 ? 16.223 11.230 3.301 1.00 71.94 291 PRO A N 1
ATOM 2332 C CA . PRO A 1 291 ? 14.915 11.799 3.042 1.00 71.94 291 PRO A CA 1
ATOM 2333 C C . PRO A 1 291 ? 15.019 13.221 2.488 1.00 71.94 291 PRO A C 1
ATOM 2335 O O . PRO A 1 291 ? 15.812 14.054 2.962 1.00 71.94 291 PRO A O 1
ATOM 2338 N N . GLY A 1 292 ? 14.207 13.506 1.470 1.00 66.44 292 GLY A N 1
ATOM 2339 C CA . GLY A 1 292 ? 14.142 14.824 0.847 1.00 66.44 292 GLY A CA 1
ATOM 2340 C C . GLY A 1 292 ? 13.990 15.938 1.889 1.00 66.44 292 GLY A C 1
ATOM 2341 O O . GLY A 1 292 ? 13.403 15.745 2.954 1.00 66.44 292 GLY A O 1
ATOM 2342 N N . TRP A 1 293 ? 14.535 17.124 1.598 1.00 60.12 293 TRP A N 1
ATOM 2343 C CA . TRP A 1 293 ? 14.503 18.277 2.515 1.00 60.12 293 TRP A CA 1
ATOM 2344 C C . TRP A 1 293 ? 13.093 18.584 3.030 1.00 60.12 293 TRP A C 1
ATOM 2346 O O . TRP A 1 293 ? 12.931 18.978 4.180 1.00 60.12 293 TRP A O 1
ATOM 2356 N N . LEU A 1 294 ? 12.076 18.360 2.197 1.00 51.09 294 LEU A N 1
ATOM 2357 C CA . LEU A 1 294 ? 10.702 18.597 2.586 1.00 51.09 294 LEU A CA 1
ATOM 2358 C C . LEU A 1 294 ? 10.215 17.593 3.632 1.00 51.09 294 LEU A C 1
ATOM 2360 O O . LEU A 1 294 ? 9.605 17.999 4.611 1.00 51.09 294 LEU A O 1
ATOM 2364 N N . TRP A 1 295 ? 10.510 16.305 3.468 1.00 56.25 295 TRP A N 1
ATOM 2365 C CA . TRP A 1 295 ? 10.147 15.314 4.476 1.00 56.25 295 TRP A CA 1
ATOM 2366 C C . TRP A 1 295 ? 10.750 15.685 5.840 1.00 56.25 295 TRP A C 1
ATOM 2368 O O . TRP A 1 295 ? 10.050 15.728 6.847 1.00 56.25 295 TRP A O 1
ATOM 2378 N N . ARG A 1 296 ? 12.027 16.093 5.851 1.00 61.50 296 ARG A N 1
ATOM 2379 C CA . ARG A 1 296 ? 12.711 16.560 7.068 1.00 61.50 296 ARG A CA 1
ATOM 2380 C C . ARG A 1 296 ? 12.094 17.825 7.676 1.00 61.50 296 ARG A C 1
ATOM 2382 O O . ARG A 1 296 ? 12.164 17.985 8.883 1.00 61.50 296 ARG A O 1
ATOM 2389 N N . LEU A 1 297 ? 11.498 18.708 6.874 1.00 52.53 297 LEU A N 1
ATOM 2390 C CA . LEU A 1 297 ? 10.857 19.936 7.360 1.00 52.53 297 LEU A CA 1
ATOM 2391 C C . LEU A 1 297 ? 9.555 19.665 8.132 1.00 52.53 297 LEU A C 1
ATOM 2393 O O . LEU A 1 297 ? 9.242 20.407 9.056 1.00 52.53 297 LEU A O 1
ATOM 2397 N N . TYR A 1 298 ? 8.790 18.641 7.745 1.00 44.59 298 TYR A N 1
ATOM 2398 C CA . TYR A 1 298 ? 7.471 18.351 8.330 1.00 44.59 298 TYR A CA 1
ATOM 2399 C C . TYR A 1 298 ? 7.483 17.268 9.417 1.00 44.59 298 TYR A C 1
ATOM 2401 O O . TYR A 1 298 ? 6.465 17.071 10.079 1.00 44.59 298 TYR A O 1
ATOM 2409 N N . HIS A 1 299 ? 8.609 16.573 9.590 1.00 46.84 299 HIS A N 1
ATOM 2410 C CA . HIS A 1 299 ? 8.769 15.476 10.552 1.00 46.84 299 HIS A CA 1
ATOM 2411 C C . HIS A 1 299 ? 9.903 15.704 11.574 1.00 46.84 299 HIS A C 1
ATOM 2413 O O . HIS A 1 299 ? 10.295 14.761 12.260 1.00 46.84 299 HIS A O 1
ATOM 2419 N N . GLN A 1 300 ? 10.419 16.937 11.679 1.00 44.88 300 GLN A N 1
ATOM 2420 C CA . GLN A 1 300 ? 11.171 17.431 12.846 1.00 44.88 300 GLN A CA 1
ATOM 2421 C C . GLN A 1 300 ? 10.212 17.966 13.910 1.00 44.88 300 GLN A C 1
ATOM 2423 O O . GLN A 1 300 ? 10.528 17.789 15.106 1.00 44.88 300 GLN A O 1
#

Radius of gyration: 19.26 Å; Cα contacts (8 Å, |Δi|>4): 366; chains: 1; bounding box: 48×40×52 Å

Foldseek 3Di:
DQVVVLLVLLLVVLLVLLVVLCVVVVPDPQLLDDDDDPQVADWDDLVLLLVLLVVLQVVCCVLQVHDCPVCSVVLNVQEADLADPVVLVVLCVPPNVQSVVLNVAQQAADLVRSHGGHGNRIGHPLSSSLSSNLNVLLSCCSVVVFPLNVAVLSVLLLSLLSSLVVLCVCCVVVVDVVSVSVSSSSLSSLSLLLSQLVQVVVPGDDLVSSCSSVRDPSNSVVVVVQPSDDDDDDDDPRHDDDGDDDPSSNSNNNSSLSSCVVVVPPSQSNCNGVDDHPSVVSVVVSRPDDPDPVVVVVVD

pLDDT: mean 78.97, std 18.13, range [23.36, 97.12]

Nearest PDB structures (foldseek):
  6uth-assembly1_a  TM=2.020E-01  e=2.647E+00  Trypanosoma brucei
  3ipm-assembly1_O  TM=1.472E-01  e=5.368E+00  Trypanosoma brucei

Sequence (300 aa):
MDDEAFFEQLRSICSDAVESYRAEYPDAPPLTESLQQNSDGPLASEGDLHERFDELTRFYDDLLDVDSTPYREMWREHLVYDCSRRERLALLTSDLPASLTLVFIGGRYSARTGRIGVSPGQLPETTAYTYLASELCHAYQHQFDSPTWKHPYLQEGFEQAVSVRTQAHFATELQYDFLTHLAERQHTKTLLEGVLAHGTRRGGITPTAVRELGVTDEELAALRSHRLWRPLGYLRPRYLWSDVAFLPEYALFGSLLLVSEAADISAPYARAFHGNHPWTSVIDEITASTPGWLWRLYHQ

Mean predicted aligned error: 8.16 Å